Protein AF-0000000071057348 (afdb_homodimer)

Nearest PDB structures (foldseek):
  6cdb-assembly1_A  TM=9.668E-01  e=7.156E-09  Staphylococcus aureus
  1r23-assembly1_A  TM=8.816E-01  e=1.448E-08  Synechococcus elongatus PCC 7942 = FACHB-805
  1r22-assembly1_B  TM=9.573E-01  e=2.134E-07  Synechococcus elongatus PCC 7942 = FACHB-805
  8qkf-assembly1_A  TM=8.668E-01  e=9.895E-08  Mycolicibacterium smegmatis
  4k2e-assembly1_B  TM=9.134E-01  e=1.885E-06  Vibrio cholerae O1 biovar El Tor str. N16961

Secondary structure (DSSP, 8-state):
---------SS--HHHHHHHHHHHHHHTSHHHHHHHHHHHH--EEHHHHHHHHT--HHHHHHHHHHHHHTTSEEEEEETTEEEEEESSHHHHHHHHHHHHHHHH-/---------SS--HHHHHHHHHHHHHHTSHHHHHHHHHHHH--EEHHHHHHHHT--HHHHHHHHHHHHHTTSEEEEEETTEEEEEESSHHHHHHHHHHHHHHHH-

Solvent-accessible surface area (backbone atoms only — not comparable to full-atom values): 11530 Å² total; per-residue (Å²): 130,76,68,80,66,72,70,76,58,72,59,73,55,71,68,57,35,49,50,50,13,50,53,23,40,56,34,28,33,58,66,53,40,45,52,53,49,37,26,65,79,42,68,40,37,60,66,56,48,15,63,75,67,71,44,53,59,67,59,44,50,54,50,50,53,53,36,36,74,68,58,51,30,41,71,47,80,52,88,97,41,55,39,32,30,58,54,49,69,38,58,50,49,29,54,52,25,54,51,49,47,66,70,74,103,132,79,64,81,65,72,72,75,57,71,59,73,56,73,69,58,36,50,51,51,12,50,54,23,40,57,33,28,34,58,65,53,40,47,52,53,50,36,25,66,78,41,69,40,37,62,66,55,49,14,62,76,68,71,45,53,59,67,59,45,48,53,51,52,52,54,36,36,74,70,59,50,30,40,71,45,80,54,89,97,40,57,38,31,29,60,55,50,70,38,60,49,51,30,54,53,27,53,52,48,47,61,68,74,98

Radius of gyration: 18.28 Å; Cα contacts (8 Å, |Δi|>4): 271; chains: 2; bounding box: 44×54×43 Å

Organism: NCBI:txid439219

Structure (mmCIF, N/CA/C/O backbone):
data_AF-0000000071057348-model_v1
#
loop_
_entity.id
_entity.type
_entity.pdbx_description
1 polymer 'DNA-binding transcriptional regulator, ArsR family'
#
loop_
_atom_site.group_PDB
_atom_site.id
_atom_site.type_symbol
_atom_site.label_atom_id
_atom_site.label_alt_id
_atom_site.label_comp_id
_atom_site.label_asym_id
_atom_site.label_entity_id
_atom_site.label_seq_id
_atom_site.pdbx_PDB_ins_code
_atom_site.Cartn_x
_atom_site.Cartn_y
_atom_site.Cartn_z
_atom_site.occupancy
_atom_site.B_iso_or_equiv
_atom_site.auth_seq_id
_atom_site.auth_comp_id
_atom_site.auth_asym_id
_atom_site.auth_atom_id
_atom_site.pdbx_PDB_model_num
ATOM 1 N N . MET A 1 1 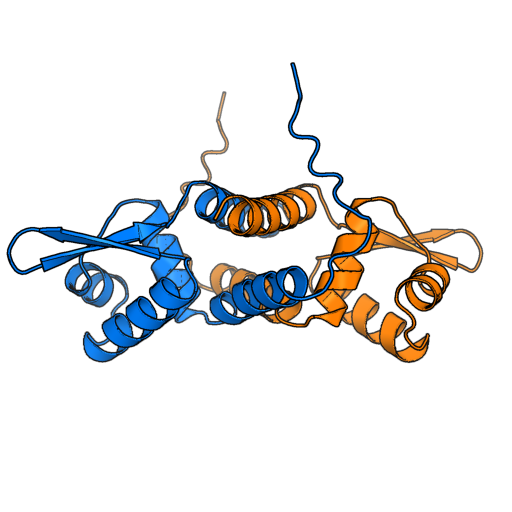? 32.812 -3.904 1.672 1 25.45 1 MET A N 1
ATOM 2 C CA . MET A 1 1 ? 31.781 -3.207 0.933 1 25.45 1 MET A CA 1
ATOM 3 C C . MET A 1 1 ? 30.422 -3.84 1.192 1 25.45 1 MET A C 1
ATOM 5 O O . MET A 1 1 ? 30.016 -4.762 0.482 1 25.45 1 MET A O 1
ATOM 9 N N . THR A 1 2 ? 30.031 -4.051 2.314 1 29.16 2 THR A N 1
ATOM 10 C CA . THR A 1 2 ? 29.094 -5.086 2.721 1 29.16 2 THR A CA 1
ATOM 11 C C . THR A 1 2 ? 27.656 -4.676 2.387 1 29.16 2 THR A C 1
ATOM 13 O O . THR A 1 2 ? 27.156 -3.66 2.881 1 29.16 2 THR A O 1
ATOM 16 N N . MET A 1 3 ? 27.438 -4.617 1.072 1 30.61 3 MET A N 1
ATOM 17 C CA . MET A 1 3 ? 26.078 -4.32 0.645 1 30.61 3 MET A CA 1
ATOM 18 C C . MET A 1 3 ? 25.062 -4.938 1.602 1 30.61 3 MET A C 1
ATOM 20 O O . MET A 1 3 ? 25.188 -6.105 1.978 1 30.61 3 MET A O 1
ATOM 24 N N . ASN A 1 4 ? 24.719 -4.398 2.643 1 38 4 ASN A N 1
ATOM 25 C CA . ASN A 1 4 ? 23.688 -4.883 3.568 1 38 4 ASN A CA 1
ATOM 26 C C . ASN A 1 4 ? 22.625 -5.688 2.846 1 38 4 ASN A C 1
ATOM 28 O O . ASN A 1 4 ? 21.75 -5.117 2.178 1 38 4 ASN A O 1
ATOM 32 N N . GLN A 1 5 ? 23.047 -6.684 2.158 1 36.88 5 GLN A N 1
ATOM 33 C CA . GLN A 1 5 ? 22.266 -7.613 1.346 1 36.88 5 GLN A CA 1
ATOM 34 C C . GLN A 1 5 ? 21.047 -8.109 2.104 1 36.88 5 GLN A C 1
ATOM 36 O O . GLN A 1 5 ? 21.156 -8.938 3.008 1 36.88 5 GLN A O 1
ATOM 41 N N . PHE A 1 6 ? 20.312 -7.219 2.795 1 44.28 6 PHE A N 1
ATOM 42 C CA . PHE A 1 6 ? 19.109 -7.797 3.375 1 44.28 6 PHE A CA 1
ATOM 43 C C . PHE A 1 6 ? 18.578 -8.922 2.5 1 44.28 6 PHE A C 1
ATOM 45 O O . PHE A 1 6 ? 18.328 -8.734 1.306 1 44.28 6 PHE A O 1
ATOM 52 N N . LYS A 1 7 ? 19.047 -10.07 2.781 1 45.53 7 LYS A N 1
ATOM 53 C CA . LYS A 1 7 ? 18.547 -11.289 2.145 1 45.53 7 LYS A CA 1
ATOM 54 C C . LYS A 1 7 ? 17.031 -11.273 2.047 1 45.53 7 LYS A C 1
ATOM 56 O O . LYS A 1 7 ? 16.344 -11.234 3.068 1 45.53 7 LYS A O 1
ATOM 61 N N . VAL A 1 8 ? 16.453 -10.547 1.232 1 51.06 8 VAL A N 1
ATOM 62 C CA . VAL A 1 8 ? 15.008 -10.664 1.068 1 51.06 8 VAL A CA 1
ATOM 63 C C . VAL A 1 8 ? 14.617 -12.141 0.963 1 51.06 8 VAL A C 1
ATOM 65 O O . VAL A 1 8 ? 15.047 -12.836 0.039 1 51.06 8 VAL A O 1
ATOM 68 N N . THR A 1 9 ? 14.578 -12.719 2.09 1 58.31 9 THR A N 1
ATOM 69 C CA . THR A 1 9 ? 13.977 -14.047 2.102 1 58.31 9 THR A CA 1
ATOM 70 C C . THR A 1 9 ? 12.688 -14.07 1.278 1 58.31 9 THR A C 1
ATOM 72 O O . THR A 1 9 ? 12.086 -13.023 1.037 1 58.31 9 THR A O 1
ATOM 75 N N . ASP A 1 10 ? 12.453 -15.164 0.589 1 64.94 10 ASP A N 1
ATOM 76 C CA . ASP A 1 10 ? 11.297 -15.391 -0.28 1 64.94 10 ASP A CA 1
ATOM 77 C C . ASP A 1 10 ? 9.992 -15.289 0.504 1 64.94 10 ASP A C 1
ATOM 79 O O . ASP A 1 10 ? 8.906 -15.367 -0.075 1 64.94 10 ASP A O 1
ATOM 83 N N . LYS A 1 11 ? 10.227 -15.141 1.867 1 77.62 11 LYS A N 1
ATOM 84 C CA . LYS A 1 11 ? 9.023 -15.078 2.691 1 77.62 11 LYS A CA 1
ATOM 85 C C . LYS A 1 11 ? 9.109 -13.938 3.707 1 77.62 11 LYS A C 1
ATOM 87 O O . LYS A 1 11 ? 10.156 -13.742 4.332 1 77.62 11 LYS A O 1
ATOM 92 N N . LEU A 1 12 ? 8.086 -13.188 3.723 1 85.69 12 LEU A N 1
ATOM 93 C CA . LEU A 1 12 ? 7.941 -12.25 4.836 1 85.69 12 LEU A CA 1
ATOM 94 C C . LEU A 1 12 ? 7.43 -12.969 6.082 1 85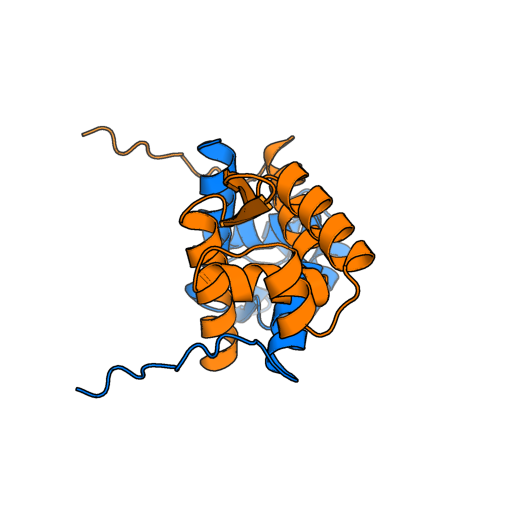.69 12 LEU A C 1
ATOM 96 O O . LEU A 1 12 ? 6.547 -13.82 5.992 1 85.69 12 LEU A O 1
ATOM 100 N N . GLU A 1 13 ? 8.055 -12.875 7.105 1 82.31 13 GLU A N 1
ATOM 101 C CA . GLU A 1 13 ? 7.617 -13.641 8.266 1 82.31 13 GLU A CA 1
ATOM 102 C C . GLU A 1 13 ? 7.5 -12.758 9.5 1 82.31 13 GLU A C 1
ATOM 104 O O . GLU A 1 13 ? 8.102 -11.68 9.562 1 82.31 13 GLU A O 1
ATOM 109 N N . GLY A 1 14 ? 6.492 -13.281 10.336 1 86.75 14 GLY A N 1
ATOM 110 C CA . GLY A 1 14 ? 6.402 -12.742 11.688 1 86.75 14 GLY A CA 1
ATOM 111 C C . GLY A 1 14 ? 5.953 -11.289 11.719 1 86.75 14 GLY A C 1
ATOM 112 O O . GLY A 1 14 ? 4.941 -10.938 11.109 1 86.75 14 GLY A O 1
ATOM 113 N N . GLN A 1 15 ? 6.59 -10.547 12.484 1 90.06 15 GLN A N 1
ATOM 114 C CA . GLN A 1 15 ? 6.25 -9.156 12.773 1 90.06 15 GLN A CA 1
ATOM 115 C C . GLN A 1 15 ? 6.391 -8.289 11.531 1 90.06 15 GLN A C 1
ATOM 117 O O . GLN A 1 15 ? 5.613 -7.352 11.336 1 90.06 15 GLN A O 1
ATOM 122 N N . LEU A 1 16 ? 7.324 -8.656 10.711 1 93.19 16 LEU A N 1
ATOM 123 C CA . LEU A 1 16 ? 7.547 -7.859 9.508 1 93.19 16 LEU A CA 1
ATOM 124 C C . LEU A 1 16 ? 6.355 -7.949 8.562 1 93.19 16 LEU A C 1
ATOM 126 O O . LEU A 1 16 ? 5.91 -6.938 8.016 1 93.19 16 LEU A O 1
ATOM 130 N N . LEU A 1 17 ? 5.867 -9.156 8.375 1 93.88 17 LEU A N 1
ATOM 131 C CA . LEU A 1 17 ? 4.68 -9.344 7.551 1 93.88 17 LEU A CA 1
ATOM 132 C C . LEU A 1 17 ? 3.498 -8.555 8.117 1 93.88 17 LEU A C 1
ATOM 134 O O . LEU A 1 17 ? 2.771 -7.898 7.367 1 93.88 17 LEU A O 1
ATOM 138 N N . GLU A 1 18 ? 3.352 -8.578 9.359 1 94.31 18 GLU A N 1
ATOM 139 C CA . GLU A 1 18 ? 2.268 -7.855 10.023 1 94.31 18 GLU A CA 1
ATOM 140 C C . GLU A 1 18 ? 2.41 -6.348 9.836 1 94.31 18 GLU A C 1
ATOM 142 O O . GLU A 1 18 ? 1.435 -5.66 9.539 1 94.31 18 GLU A O 1
ATOM 147 N N . ASP A 1 19 ? 3.588 -5.887 10.008 1 94.38 19 ASP A N 1
ATOM 148 C CA . ASP A 1 19 ? 3.85 -4.457 9.859 1 94.38 19 ASP A CA 1
ATOM 149 C C . ASP A 1 19 ? 3.551 -3.99 8.438 1 94.38 19 ASP A C 1
ATOM 151 O O . ASP A 1 19 ? 2.914 -2.953 8.234 1 94.38 19 ASP A O 1
ATOM 155 N N . VAL A 1 20 ? 4.004 -4.789 7.516 1 96.25 20 VAL A N 1
ATOM 156 C CA . VAL A 1 20 ? 3.814 -4.453 6.109 1 96.25 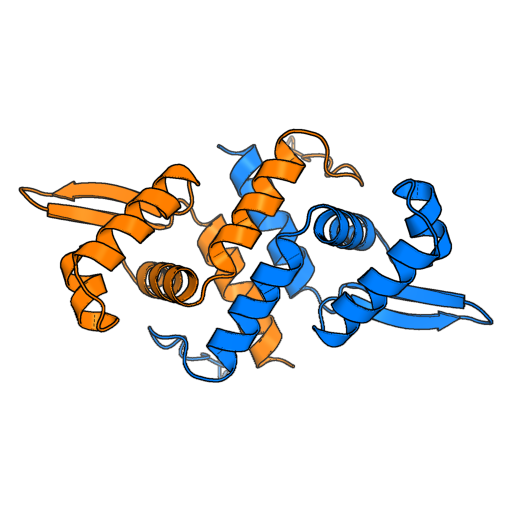20 VAL A CA 1
ATOM 157 C C . VAL A 1 20 ? 2.324 -4.469 5.77 1 96.25 20 VAL A C 1
ATOM 159 O O . VAL A 1 20 ? 1.815 -3.535 5.141 1 96.25 20 VAL A O 1
ATOM 162 N N . ALA A 1 21 ? 1.64 -5.465 6.219 1 95.81 21 ALA A N 1
ATOM 163 C CA . ALA A 1 21 ? 0.204 -5.551 5.965 1 95.81 21 ALA A CA 1
ATOM 164 C C . ALA A 1 21 ? -0.541 -4.395 6.633 1 95.81 21 ALA A C 1
ATOM 166 O O . ALA A 1 21 ? -1.465 -3.826 6.047 1 95.81 21 ALA A O 1
ATOM 167 N N . HIS A 1 22 ? -0.154 -4.055 7.809 1 95.19 22 HIS A N 1
ATOM 168 C CA . HIS A 1 22 ? -0.769 -2.941 8.523 1 95.19 22 HIS A CA 1
ATOM 169 C C . HIS A 1 22 ? -0.522 -1.621 7.805 1 95.19 22 HIS A C 1
ATOM 171 O O . HIS A 1 22 ? -1.399 -0.754 7.77 1 95.19 22 HIS A O 1
ATOM 177 N N . PHE A 1 23 ? 0.647 -1.523 7.293 1 96.94 23 PHE A N 1
ATOM 178 C CA . PHE A 1 23 ? 0.989 -0.352 6.496 1 96.94 23 PHE A CA 1
ATOM 179 C C . PHE A 1 23 ? 0.024 -0.194 5.328 1 96.94 23 PHE A C 1
ATOM 181 O O . PHE A 1 23 ? -0.55 0.879 5.129 1 96.94 23 PHE A O 1
ATOM 188 N N . PHE A 1 24 ? -0.147 -1.257 4.613 1 97.94 24 PHE A N 1
ATOM 189 C CA . PHE A 1 24 ? -1.023 -1.218 3.449 1 97.94 24 PHE A CA 1
ATOM 190 C C . PHE A 1 24 ? -2.469 -0.979 3.867 1 97.94 24 PHE A C 1
ATOM 192 O O . PHE A 1 24 ? -3.186 -0.204 3.229 1 97.94 24 PHE A O 1
ATOM 199 N N . LYS A 1 25 ? -2.871 -1.627 4.879 1 96.62 25 LYS A N 1
ATOM 200 C CA . LYS A 1 25 ? -4.23 -1.457 5.387 1 96.62 25 LYS A CA 1
ATOM 201 C C . LYS A 1 25 ? -4.508 0.001 5.742 1 96.62 25 LYS A C 1
ATOM 203 O O . LYS A 1 25 ? -5.578 0.527 5.438 1 96.62 25 LYS A O 1
ATOM 208 N N . ALA A 1 26 ? -3.607 0.606 6.293 1 96.31 26 ALA A N 1
ATOM 209 C CA . ALA A 1 26 ? -3.76 1.995 6.719 1 96.31 26 ALA A CA 1
ATOM 210 C C . ALA A 1 26 ? -3.986 2.912 5.52 1 96.31 26 ALA A C 1
ATOM 212 O O . ALA A 1 26 ? -4.758 3.871 5.602 1 96.31 26 ALA A O 1
ATOM 213 N N . LEU A 1 27 ? -3.365 2.562 4.43 1 97.06 27 LEU A N 1
ATOM 214 C CA . LEU A 1 27 ? -3.4 3.459 3.281 1 97.06 27 LEU A CA 1
ATOM 215 C C . LEU A 1 27 ? -4.5 3.049 2.307 1 97.06 27 LEU A C 1
ATOM 217 O O . LEU A 1 27 ? -4.715 3.715 1.291 1 97.06 27 LEU A O 1
ATOM 221 N N . GLY A 1 28 ? -5.176 1.989 2.682 1 97.12 28 GLY A N 1
ATOM 222 C CA . GLY A 1 28 ? -6.367 1.636 1.927 1 97.12 28 GLY A CA 1
ATOM 223 C C . GLY A 1 28 ? -7.512 2.617 2.119 1 97.12 28 GLY A C 1
ATOM 224 O O . GLY A 1 28 ? -8.516 2.553 1.409 1 97.12 28 GLY A O 1
ATOM 225 N N . ASN A 1 29 ? -7.359 3.512 2.984 1 95.44 29 ASN A N 1
ATOM 226 C CA . ASN A 1 29 ? -8.305 4.59 3.252 1 95.44 29 ASN A CA 1
ATOM 227 C C . ASN A 1 29 ? -8.016 5.816 2.398 1 95.44 29 ASN A C 1
ATOM 229 O O . ASN A 1 29 ? -6.891 6.324 2.396 1 95.44 29 ASN A O 1
ATOM 233 N N . GLU A 1 30 ? -9.031 6.266 1.744 1 94.62 30 GLU A N 1
ATOM 234 C CA . GLU A 1 30 ? -8.828 7.355 0.797 1 94.62 30 GLU A CA 1
ATOM 235 C C . GLU A 1 30 ? -8.352 8.625 1.506 1 94.62 30 GLU A C 1
ATOM 237 O O . GLU A 1 30 ? -7.5 9.344 0.987 1 94.62 30 GLU A O 1
ATOM 242 N N . THR A 1 31 ? -8.859 8.922 2.617 1 93.38 31 THR A N 1
ATOM 243 C CA . THR A 1 31 ? -8.492 10.109 3.375 1 93.38 31 THR A CA 1
ATOM 244 C C . THR A 1 31 ? -7.02 10.062 3.777 1 93.38 31 THR A C 1
ATOM 246 O O . THR A 1 31 ? -6.277 11.023 3.564 1 93.38 31 THR A O 1
ATOM 249 N N . ARG A 1 32 ? -6.609 8.977 4.324 1 96.56 32 ARG A N 1
ATOM 250 C CA . ARG A 1 32 ? -5.219 8.82 4.73 1 96.56 32 ARG A CA 1
ATOM 251 C C . ARG A 1 32 ? -4.285 8.898 3.529 1 96.56 32 ARG A C 1
ATOM 253 O O . ARG A 1 32 ? -3.205 9.492 3.609 1 96.56 32 ARG A O 1
ATOM 260 N N . THR A 1 33 ? -4.703 8.273 2.434 1 96.81 33 THR A N 1
ATOM 261 C CA . THR A 1 33 ? -3.906 8.328 1.212 1 96.81 33 THR A CA 1
ATOM 262 C C . THR A 1 33 ? -3.764 9.766 0.728 1 96.81 33 THR A C 1
ATOM 264 O O . THR A 1 33 ? -2.678 10.188 0.322 1 96.81 33 THR A O 1
ATOM 267 N N . GLN A 1 34 ? -4.801 10.57 0.854 1 95.19 34 GLN A N 1
ATOM 268 C CA . GLN A 1 34 ? -4.758 11.969 0.443 1 95.19 34 GLN A CA 1
ATOM 269 C C . GLN A 1 34 ? -3.84 12.781 1.354 1 95.19 34 GLN A C 1
ATOM 271 O O . GLN A 1 34 ? -3.111 13.656 0.888 1 95.19 34 GLN A O 1
ATOM 276 N N . ILE A 1 35 ? -3.92 12.484 2.57 1 96.19 35 ILE A N 1
ATOM 277 C CA . ILE A 1 35 ? -3.08 13.18 3.539 1 96.19 35 ILE A CA 1
ATOM 278 C C . ILE A 1 35 ? -1.607 12.938 3.211 1 96.19 35 ILE A C 1
ATOM 280 O O . ILE A 1 35 ? -0.826 13.891 3.105 1 96.19 35 ILE A O 1
ATOM 284 N N . ILE A 1 36 ? -1.233 11.711 2.967 1 97.19 36 ILE A N 1
ATOM 285 C CA . ILE A 1 36 ? 0.18 11.406 2.771 1 97.19 36 ILE A CA 1
ATOM 286 C C . ILE A 1 36 ? 0.63 11.898 1.399 1 97.19 36 ILE A C 1
ATOM 288 O O . ILE A 1 36 ? 1.773 12.336 1.234 1 97.19 36 ILE A O 1
ATOM 292 N N . TRP A 1 37 ? -0.313 11.859 0.489 1 96.75 37 TRP A N 1
ATOM 293 C CA . TRP A 1 37 ? 0.004 12.43 -0.818 1 96.75 37 TRP A CA 1
ATOM 294 C C . TRP A 1 37 ? 0.32 13.914 -0.706 1 96.75 37 TRP A C 1
ATOM 296 O O . TRP A 1 37 ? 1.275 14.398 -1.315 1 96.75 37 TRP A O 1
ATOM 306 N N . SER A 1 38 ? -0.468 14.633 0.041 1 95.12 38 SER A N 1
ATOM 307 C CA . SER A 1 38 ? -0.247 16.062 0.262 1 95.12 38 SER A CA 1
ATOM 308 C C . SER A 1 38 ? 1.098 16.312 0.936 1 95.12 38 SER A C 1
ATOM 310 O O . SER A 1 38 ? 1.799 17.266 0.595 1 95.12 38 SER A O 1
ATOM 312 N N . LEU A 1 39 ? 1.503 15.469 1.786 1 97 39 LEU A N 1
ATOM 313 C CA . LEU A 1 39 ? 2.725 15.633 2.566 1 97 39 LEU A CA 1
ATOM 314 C C . LEU A 1 39 ? 3.955 15.305 1.726 1 97 39 LEU A C 1
ATOM 316 O O . LEU A 1 39 ? 5.078 15.656 2.096 1 97 39 LEU A O 1
ATOM 320 N N . ARG A 1 40 ? 3.756 14.562 0.682 1 95.06 40 ARG A N 1
ATOM 321 C CA . ARG A 1 40 ? 4.863 14.281 -0.225 1 95.06 40 ARG A CA 1
ATOM 322 C C . ARG A 1 40 ? 5.438 15.562 -0.81 1 95.06 40 ARG A C 1
ATOM 324 O O . ARG A 1 40 ? 6.641 15.648 -1.075 1 95.06 40 ARG A O 1
ATOM 331 N N . GLU A 1 41 ? 4.617 16.5 -1.021 1 92.38 41 GLU A N 1
ATOM 332 C CA . GLU A 1 41 ? 5.012 17.75 -1.643 1 92.38 41 GLU A CA 1
ATOM 333 C C . GLU A 1 41 ? 5.801 18.625 -0.67 1 92.38 41 GLU A C 1
ATOM 335 O O . GLU A 1 41 ? 6.785 19.266 -1.057 1 92.38 41 GLU A O 1
ATOM 340 N N . SER A 1 42 ? 5.281 18.703 0.533 1 95 42 SER A N 1
ATOM 341 C CA . SER A 1 42 ? 5.918 19.516 1.573 1 95 42 SER A CA 1
ATOM 342 C C . SER A 1 42 ? 5.359 19.172 2.951 1 95 42 SER A C 1
ATOM 344 O O . SER A 1 42 ? 4.277 18.594 3.062 1 95 42 SER A O 1
ATOM 346 N N . SER A 1 43 ? 6.137 19.5 3.961 1 97.12 43 SER A N 1
ATOM 347 C CA . SER A 1 43 ? 5.625 19.422 5.324 1 97.12 43 SER A CA 1
ATOM 348 C C . SER A 1 43 ? 4.496 20.406 5.559 1 97.12 43 SER A C 1
ATOM 350 O O . SER A 1 43 ? 4.488 21.5 4.977 1 97.12 43 SER A O 1
ATOM 352 N N . LYS A 1 44 ? 3.559 20 6.445 1 97.19 44 LYS A N 1
ATOM 353 C CA . LYS A 1 44 ? 2.387 20.844 6.641 1 97.19 44 LYS A CA 1
ATOM 354 C C . LYS A 1 44 ? 1.862 20.734 8.07 1 97.19 44 LYS A C 1
ATOM 356 O O . LYS A 1 44 ? 2.021 19.703 8.719 1 97.19 44 LYS A O 1
ATOM 361 N N . LYS A 1 45 ? 1.2 21.828 8.422 1 96.94 45 LYS A N 1
ATOM 362 C CA . LYS A 1 45 ? 0.446 21.812 9.672 1 96.94 45 LYS A CA 1
ATOM 363 C C . LYS A 1 45 ? -0.886 21.094 9.508 1 96.94 45 LYS A C 1
ATOM 365 O O . LYS A 1 45 ? -1.426 21.016 8.398 1 96.94 45 LYS A O 1
ATOM 370 N N . SER A 1 46 ? -1.378 20.516 10.68 1 96.25 46 SER A N 1
ATOM 371 C CA . SER A 1 46 ? -2.68 19.859 10.641 1 96.25 46 SER A CA 1
ATOM 372 C C . SER A 1 46 ? -3.756 20.797 10.109 1 96.25 46 SER A C 1
ATOM 374 O O . SER A 1 46 ? -4.656 20.375 9.383 1 96.25 46 SER A O 1
ATOM 376 N N . SER A 1 47 ? -3.658 22.062 10.391 1 95.62 47 SER A N 1
ATOM 377 C CA . SER A 1 47 ? -4.637 23.047 9.945 1 95.62 47 SER A CA 1
ATOM 378 C C . SER A 1 47 ? -4.59 23.234 8.43 1 95.62 47 SER A C 1
ATOM 380 O O . SER A 1 47 ? -5.629 23.391 7.789 1 95.62 47 SER A O 1
ATOM 382 N N . GLU A 1 48 ? -3.402 23.266 7.883 1 95.56 48 GLU A N 1
ATOM 383 C CA . GLU A 1 48 ? -3.236 23.375 6.434 1 95.56 48 GLU A CA 1
ATOM 384 C C . GLU A 1 48 ? -3.812 22.141 5.727 1 95.56 48 GLU A C 1
ATOM 386 O O . GLU A 1 48 ? -4.441 22.266 4.672 1 95.56 48 GLU A O 1
ATOM 391 N N . LEU A 1 49 ? -3.605 21.016 6.305 1 95.69 49 LEU A N 1
ATOM 392 C CA . LEU A 1 49 ? -4.16 19.781 5.758 1 95.69 49 LEU A CA 1
ATOM 393 C C . LEU A 1 49 ? -5.684 19.812 5.801 1 95.69 49 LEU A C 1
ATOM 395 O O . LEU A 1 49 ? -6.344 19.453 4.82 1 95.69 49 LEU A O 1
ATOM 399 N N . SER A 1 50 ? -6.195 20.25 6.922 1 96.31 50 SER A N 1
ATOM 400 C CA . SER A 1 50 ? -7.641 20.359 7.074 1 96.31 50 SER A CA 1
ATOM 401 C C . SER A 1 50 ? -8.25 21.266 6.016 1 96.31 50 SER A C 1
ATOM 403 O O . SER A 1 50 ? -9.25 20.906 5.383 1 96.31 50 SER A O 1
ATOM 405 N N . GLU A 1 51 ? -7.668 22.359 5.754 1 94.88 51 GLU A N 1
ATOM 406 C CA . GLU A 1 51 ? -8.148 23.344 4.789 1 94.88 51 GLU A CA 1
ATOM 407 C C . GLU A 1 51 ? -8.031 22.812 3.359 1 94.88 51 GLU A C 1
ATOM 409 O O . GLU A 1 51 ? -8.992 22.859 2.592 1 94.88 51 GLU A O 1
ATOM 414 N N . SER A 1 52 ? -6.879 22.25 3.068 1 91.5 52 SER A N 1
ATOM 415 C CA . SER A 1 52 ? -6.602 21.828 1.698 1 91.5 52 SER A CA 1
ATOM 416 C C . SER A 1 52 ? -7.441 20.625 1.313 1 91.5 52 SER A C 1
ATOM 418 O O . SER A 1 52 ? -7.844 20.484 0.157 1 91.5 52 SER A O 1
ATOM 420 N N . LEU A 1 53 ? -7.727 19.734 2.27 1 91.69 53 LEU A N 1
ATOM 421 C CA . LEU A 1 53 ? -8.445 18.5 1.989 1 91.69 53 LEU A CA 1
ATOM 422 C C . LEU A 1 53 ? -9.93 18.641 2.318 1 91.69 53 LEU A C 1
ATOM 424 O O . LEU A 1 53 ? -10.711 17.719 2.102 1 91.69 53 LEU A O 1
ATOM 428 N N . LYS A 1 54 ? -10.273 19.812 2.828 1 93.38 54 LYS A N 1
ATOM 429 C CA . LYS A 1 54 ? -11.656 20.109 3.184 1 93.38 54 LYS A CA 1
ATOM 430 C C . LYS A 1 54 ? -12.211 19.078 4.156 1 93.38 54 LYS A C 1
ATOM 432 O O . LYS A 1 54 ? -13.305 18.547 3.943 1 93.38 54 LYS A O 1
ATOM 437 N N . MET A 1 55 ? -11.469 18.859 5.164 1 93.5 55 MET A N 1
ATOM 438 C CA . MET A 1 55 ? -11.844 17.953 6.242 1 93.5 55 MET A CA 1
ATOM 439 C C . MET A 1 55 ? -11.805 18.656 7.594 1 93.5 55 MET A C 1
ATOM 441 O O . MET A 1 55 ? -11.078 19.641 7.758 1 93.5 55 MET A O 1
ATOM 445 N N . SER A 1 56 ? -12.516 18.094 8.523 1 96.44 56 SER A N 1
ATOM 446 C CA . SER A 1 56 ? -12.547 18.719 9.844 1 96.44 56 SER A CA 1
ATOM 447 C C . SER A 1 56 ? -11.203 18.578 10.555 1 96.44 56 SER A C 1
ATOM 449 O O . SER A 1 56 ? -10.492 17.594 10.352 1 96.44 56 SER A O 1
ATOM 451 N N . PRO A 1 57 ? -10.906 19.547 11.375 1 95.94 57 PRO A N 1
ATOM 452 C CA . PRO A 1 57 ? -9.672 19.453 12.156 1 95.94 57 PRO A CA 1
ATOM 453 C C . PRO A 1 57 ? -9.609 18.188 13.008 1 95.94 57 PRO A C 1
ATOM 455 O O . PRO A 1 57 ? -8.547 17.578 13.141 1 95.94 57 PRO A O 1
ATOM 458 N N . SER A 1 58 ? -10.703 17.875 13.555 1 96.5 58 SER A N 1
ATOM 459 C CA . SER A 1 58 ? -10.742 16.6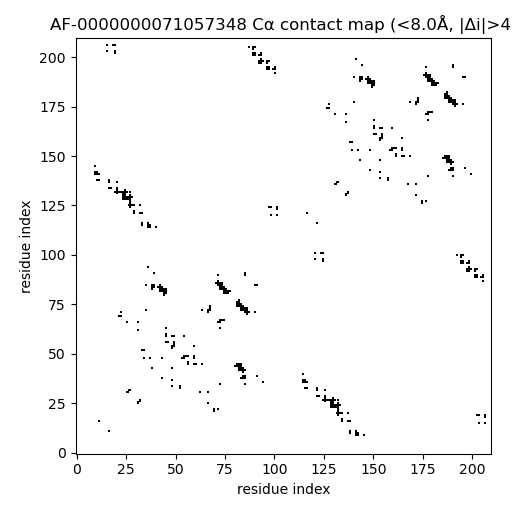72 14.383 1 96.5 58 SER A CA 1
ATOM 460 C C . SER A 1 58 ? -10.414 15.422 13.57 1 96.5 58 SER A C 1
ATOM 462 O O . SER A 1 58 ? -9.656 14.562 14.023 1 96.5 58 SER A O 1
ATOM 464 N N . ALA A 1 59 ? -10.977 15.273 12.398 1 95.81 59 ALA A N 1
ATOM 465 C CA . ALA A 1 59 ? -10.727 14.141 11.508 1 95.81 59 ALA A CA 1
ATOM 466 C C . ALA A 1 59 ? -9.25 14.078 11.109 1 95.81 59 ALA A C 1
ATOM 468 O O . ALA A 1 59 ? -8.641 13.016 11.141 1 95.81 59 ALA A O 1
ATOM 469 N N . ILE A 1 60 ? -8.742 15.203 10.758 1 97.06 60 ILE A N 1
ATOM 470 C CA . ILE A 1 60 ? -7.344 15.289 10.344 1 97.06 60 ILE A CA 1
ATOM 471 C C . ILE A 1 60 ? -6.438 14.898 11.508 1 97.06 60 ILE A C 1
ATOM 473 O O . ILE A 1 60 ? -5.484 14.141 11.336 1 97.06 60 ILE A O 1
ATOM 477 N N . SER A 1 61 ? -6.707 15.398 12.641 1 95.88 61 SER A N 1
ATOM 478 C CA . SER A 1 61 ? -5.898 15.094 13.812 1 95.88 61 SER A CA 1
ATOM 479 C C . SER A 1 61 ? -5.906 13.602 14.117 1 95.88 61 SER A C 1
ATOM 481 O O . SER A 1 61 ? -4.859 13.008 14.383 1 95.88 61 SER A O 1
ATOM 483 N N . HIS A 1 62 ? -7.047 13.055 14.094 1 96.94 62 HIS A N 1
ATOM 484 C CA . HIS A 1 62 ? -7.188 11.625 14.328 1 96.94 62 HIS A CA 1
ATOM 485 C C . HIS A 1 62 ? -6.371 10.812 13.328 1 96.94 62 HIS A C 1
ATOM 487 O O . HIS A 1 62 ? -5.633 9.906 13.719 1 96.94 62 HIS A O 1
ATOM 493 N N . GLN A 1 63 ? -6.488 11.109 12.102 1 97.25 63 GLN A N 1
ATOM 494 C CA . GLN A 1 63 ? -5.773 10.383 11.055 1 97.25 63 GLN A CA 1
ATOM 495 C C . GLN A 1 63 ? -4.262 10.562 11.203 1 97.25 63 GLN A C 1
ATOM 497 O O . GLN A 1 63 ? -3.502 9.609 11.031 1 97.25 63 GLN A O 1
ATOM 502 N N . LEU A 1 64 ? -3.844 11.758 11.516 1 97.75 64 LEU A N 1
ATOM 503 C CA . LEU A 1 64 ? -2.422 12.039 11.68 1 97.75 64 LEU A CA 1
ATOM 504 C C . LEU A 1 64 ? -1.851 11.258 12.859 1 97.75 64 LEU A C 1
ATOM 506 O O . LEU A 1 64 ? -0.72 10.766 12.797 1 97.75 64 LEU A O 1
ATOM 510 N N . THR A 1 65 ? -2.629 11.18 13.891 1 97.19 65 THR A N 1
ATOM 511 C CA . THR A 1 65 ? -2.213 10.406 15.055 1 97.19 65 THR A CA 1
ATOM 512 C C . THR A 1 65 ? -2.029 8.938 14.68 1 97.19 65 THR A C 1
ATOM 514 O O . THR A 1 65 ? -1.023 8.32 15.039 1 97.19 65 THR A O 1
ATOM 517 N N . LEU A 1 66 ? -2.943 8.391 13.977 1 96.62 66 LEU A N 1
ATOM 518 C CA . LEU A 1 66 ? -2.869 7.008 13.516 1 96.62 66 LEU A CA 1
ATOM 519 C C . LEU A 1 66 ? -1.664 6.801 12.609 1 96.62 66 LEU A C 1
ATOM 521 O O . LEU A 1 66 ? -0.903 5.848 12.781 1 96.62 66 LEU A O 1
ATOM 525 N N . LEU A 1 67 ? -1.473 7.672 11.641 1 97.75 67 LEU A N 1
ATOM 526 C CA . LEU A 1 67 ? -0.381 7.578 10.68 1 97.75 67 LEU A CA 1
ATOM 527 C C . LEU A 1 67 ? 0.971 7.684 11.375 1 97.75 67 LEU A C 1
ATOM 529 O O . LEU A 1 67 ? 1.937 7.035 10.969 1 97.75 67 LEU A O 1
ATOM 533 N N . LYS A 1 68 ? 1.01 8.484 12.398 1 97.19 68 LYS A N 1
ATOM 534 C CA . LYS A 1 68 ? 2.234 8.617 13.18 1 97.19 68 LYS A CA 1
ATOM 535 C C . LYS A 1 68 ? 2.549 7.332 13.938 1 97.19 68 LYS A C 1
ATOM 537 O O . LYS A 1 68 ? 3.695 6.883 13.961 1 97.19 68 LYS A O 1
ATOM 542 N N . HIS A 1 69 ? 1.546 6.746 14.523 1 95.38 69 HIS A N 1
ATOM 543 C CA . HIS A 1 69 ? 1.697 5.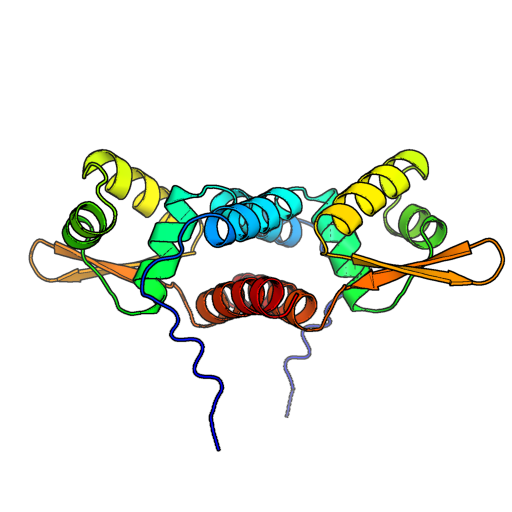488 15.25 1 95.38 69 HIS A CA 1
ATOM 544 C C . HIS A 1 69 ? 2.225 4.387 14.336 1 95.38 69 HIS A C 1
ATOM 546 O O . HIS A 1 69 ? 3.004 3.535 14.773 1 95.38 69 HIS A O 1
ATOM 552 N N . LEU A 1 70 ? 1.842 4.457 13.109 1 94.69 70 LEU A N 1
ATOM 553 C CA . LEU A 1 70 ? 2.24 3.447 12.133 1 94.69 70 LEU A CA 1
ATOM 554 C C . LEU A 1 70 ? 3.576 3.811 11.492 1 94.69 70 LEU A C 1
ATOM 556 O O . LEU A 1 70 ? 4.02 3.145 10.555 1 94.69 70 LEU A O 1
ATOM 560 N N . LYS A 1 71 ? 4.121 4.867 11.875 1 96.44 71 LYS A N 1
ATOM 561 C CA . LYS A 1 71 ? 5.43 5.336 11.414 1 96.44 71 LYS A CA 1
ATOM 562 C C . LYS A 1 71 ? 5.379 5.758 9.945 1 96.44 71 LYS A C 1
ATOM 564 O O . LYS A 1 71 ? 6.355 5.586 9.219 1 96.44 71 LYS A O 1
ATOM 569 N N . ILE A 1 72 ? 4.34 6.234 9.57 1 97.81 72 ILE A N 1
ATOM 570 C CA . ILE A 1 72 ? 4.176 6.684 8.188 1 97.81 72 ILE A CA 1
ATOM 571 C C . ILE A 1 72 ? 4.477 8.18 8.094 1 97.81 72 ILE A C 1
ATOM 573 O O . ILE A 1 72 ? 5.078 8.633 7.117 1 97.81 72 ILE A O 1
ATOM 577 N N . VAL A 1 73 ? 4.055 8.914 9.109 1 98.31 73 VAL A N 1
ATOM 578 C CA . VAL A 1 73 ? 4.391 10.328 9.188 1 98.31 73 VAL A CA 1
ATOM 579 C C . VAL A 1 73 ? 5.125 10.617 10.5 1 98.31 73 VAL A C 1
ATOM 581 O O . VAL A 1 73 ? 5.062 9.82 11.438 1 98.31 73 VAL A O 1
ATOM 584 N N . THR A 1 74 ? 5.855 11.664 10.469 1 97.94 74 THR A N 1
ATOM 585 C CA . THR A 1 74 ? 6.492 12.203 11.664 1 97.94 74 THR A CA 1
ATOM 586 C C . THR A 1 74 ? 6.109 13.664 11.867 1 97.94 74 THR A C 1
ATOM 588 O O . THR A 1 74 ? 5.5 14.281 10.992 1 97.94 74 THR A O 1
ATOM 591 N N . SER A 1 75 ? 6.34 14.125 13.047 1 97.88 75 SER A N 1
ATOM 592 C CA . SER A 1 75 ? 5.992 15.516 13.32 1 97.88 75 SER A CA 1
ATOM 593 C C . SER A 1 75 ? 7.062 16.188 14.164 1 97.88 75 SER A C 1
ATOM 595 O O . SER A 1 75 ? 7.809 15.531 14.891 1 97.88 75 SER A O 1
ATOM 597 N N . ARG A 1 76 ? 7.23 17.453 13.992 1 96.94 76 ARG A N 1
ATOM 598 C CA . ARG A 1 76 ? 8.07 18.297 14.836 1 96.94 76 ARG A CA 1
ATOM 599 C C . ARG A 1 76 ? 7.293 19.516 15.32 1 96.94 76 ARG A C 1
ATOM 601 O O . ARG A 1 76 ? 6.359 19.984 14.656 1 96.94 76 ARG A O 1
ATOM 608 N N . ARG A 1 77 ? 7.742 20 16.438 1 95.81 77 ARG A N 1
ATOM 609 C CA . ARG A 1 77 ? 7.078 21.172 17 1 95.81 77 ARG A CA 1
ATOM 610 C C . ARG A 1 77 ? 7.699 22.469 16.469 1 95.81 77 ARG A C 1
ATOM 612 O O . ARG A 1 77 ? 8.922 22.578 16.359 1 95.81 77 ARG A O 1
ATOM 619 N N . ASP A 1 78 ? 6.816 23.281 16.062 1 93.44 78 ASP A N 1
ATOM 620 C CA . ASP A 1 78 ? 7.188 24.641 15.688 1 93.44 78 ASP A CA 1
ATOM 621 C C . ASP A 1 78 ? 6.312 25.656 16.406 1 93.44 78 ASP A C 1
ATOM 623 O O . ASP A 1 78 ? 5.223 25.984 15.93 1 93.44 78 ASP A O 1
ATOM 627 N N . GLY A 1 79 ? 6.863 26.281 17.422 1 94.19 79 GLY A N 1
ATOM 628 C CA . GLY A 1 79 ? 6.016 27.109 18.266 1 94.19 79 GLY A CA 1
ATOM 629 C C . GLY A 1 79 ? 4.82 26.375 18.844 1 94.19 79 GLY A C 1
ATOM 630 O O . GLY A 1 79 ? 4.98 25.359 19.516 1 94.19 79 GLY A O 1
ATOM 631 N N . LYS A 1 80 ? 3.65 26.859 18.562 1 92 80 LYS A N 1
ATOM 632 C CA . LYS A 1 80 ? 2.43 26.25 19.078 1 92 80 LYS A CA 1
ATOM 633 C C . LYS A 1 80 ? 1.875 25.234 18.094 1 92 80 LYS A C 1
ATOM 635 O O . LYS A 1 80 ? 0.84 24.609 18.344 1 92 80 LYS A O 1
ATOM 640 N N . ASN A 1 81 ? 2.59 25 16.984 1 94.19 81 ASN A N 1
ATOM 641 C CA . ASN A 1 81 ? 2.064 24.141 15.93 1 94.19 81 ASN A CA 1
ATOM 642 C C . ASN A 1 81 ? 2.881 22.859 15.789 1 94.19 81 ASN A C 1
ATOM 644 O O . ASN A 1 81 ? 4.062 22.828 16.141 1 94.19 81 ASN A O 1
ATOM 648 N N . GLN A 1 82 ? 2.115 21.828 15.352 1 96.06 82 GLN A N 1
ATOM 649 C CA . GLN A 1 82 ? 2.793 20.609 14.898 1 96.06 82 GLN A CA 1
ATOM 650 C C . GLN A 1 82 ? 2.943 20.609 13.375 1 96.06 82 GLN A C 1
ATOM 652 O O . GLN A 1 82 ? 1.975 20.844 12.648 1 96.06 82 GLN A O 1
ATOM 657 N N . ILE A 1 83 ? 4.227 20.312 12.93 1 98 83 ILE A N 1
ATOM 658 C CA . ILE A 1 83 ? 4.504 20.234 11.5 1 98 83 ILE A CA 1
ATOM 659 C C . ILE A 1 83 ? 4.723 18.766 11.109 1 98 83 ILE A C 1
ATOM 661 O O . ILE A 1 83 ? 5.621 18.109 11.633 1 98 83 ILE A O 1
ATOM 665 N N . TYR A 1 84 ? 3.934 18.328 10.141 1 98.31 84 TYR A N 1
ATOM 666 C CA . TYR A 1 84 ? 3.955 16.922 9.758 1 98.31 84 TYR A CA 1
ATOM 667 C C . TYR A 1 84 ? 4.691 16.719 8.438 1 98.31 84 TYR A C 1
ATOM 669 O O . TYR A 1 84 ? 4.625 17.562 7.551 1 98.31 84 TYR A O 1
ATOM 677 N N . SER A 1 85 ? 5.355 15.602 8.32 1 98.38 85 SER A N 1
ATOM 678 C CA . SER A 1 85 ? 6.043 15.18 7.105 1 98.38 85 SER A CA 1
ATOM 679 C C . SER A 1 85 ? 6.051 13.664 6.973 1 98.38 85 SER A C 1
ATOM 681 O O . SER A 1 85 ? 5.727 12.953 7.922 1 98.38 85 SER A O 1
ATOM 683 N N . LEU A 1 86 ? 6.328 13.195 5.777 1 98.12 86 LEU A N 1
ATOM 684 C CA . LEU A 1 86 ? 6.531 11.758 5.629 1 98.12 86 LEU A CA 1
ATOM 685 C C . LEU A 1 86 ? 7.707 11.289 6.48 1 98.12 86 LEU A C 1
ATOM 687 O O . LEU A 1 86 ? 8.672 12.023 6.676 1 98.12 86 LEU A O 1
ATOM 691 N N . SER A 1 87 ? 7.609 10.078 6.941 1 97.75 87 SER A N 1
ATOM 692 C CA . SER A 1 87 ? 8.602 9.586 7.895 1 97.75 87 SER A CA 1
ATOM 693 C C . SER A 1 87 ? 9.969 9.422 7.238 1 97.75 87 SER A C 1
ATOM 695 O O . SER A 1 87 ? 11 9.594 7.891 1 97.75 87 SER A O 1
ATOM 697 N N . ASP A 1 88 ? 9.992 9.008 6.008 1 96.69 88 ASP A N 1
ATOM 698 C CA . ASP A 1 88 ? 11.266 8.836 5.309 1 96.69 88 ASP A CA 1
ATOM 699 C C . ASP A 1 88 ? 11.055 8.75 3.801 1 96.69 88 ASP A C 1
ATOM 701 O O . ASP A 1 88 ? 9.938 8.906 3.314 1 96.69 88 ASP A O 1
ATOM 705 N N . GLU A 1 89 ? 12.094 8.555 3.102 1 97 89 GLU A N 1
ATOM 706 C CA . GLU A 1 89 ? 12.062 8.586 1.642 1 97 89 GLU A CA 1
ATOM 707 C C . GLU A 1 89 ? 11.391 7.34 1.076 1 97 89 GLU A C 1
ATOM 709 O O . GLU A 1 89 ? 10.961 7.332 -0.079 1 97 89 GLU A O 1
ATOM 714 N N . HIS A 1 90 ? 11.352 6.242 1.837 1 97.81 90 HIS A N 1
ATOM 715 C CA . HIS A 1 90 ? 10.711 5.016 1.364 1 97.81 90 HIS A CA 1
ATOM 716 C C . HIS A 1 90 ? 9.219 5.23 1.123 1 97.81 90 HIS A C 1
ATOM 718 O O . HIS A 1 90 ? 8.68 4.758 0.124 1 97.81 90 HIS A O 1
ATOM 724 N N . ILE A 1 91 ? 8.609 6.016 1.988 1 97.75 91 ILE A N 1
ATOM 725 C CA . ILE A 1 91 ? 7.18 6.273 1.858 1 97.75 91 ILE A CA 1
ATOM 726 C C . ILE A 1 91 ? 6.91 7.078 0.588 1 97.75 91 ILE A C 1
ATOM 728 O O . ILE A 1 91 ? 5.953 6.805 -0.139 1 97.75 91 ILE A O 1
ATOM 732 N N . ASP A 1 92 ? 7.75 8.039 0.341 1 96.94 92 ASP A N 1
ATOM 733 C CA . ASP A 1 92 ? 7.625 8.812 -0.89 1 96.94 92 ASP A CA 1
ATOM 734 C C . ASP A 1 92 ? 7.746 7.918 -2.119 1 96.94 92 ASP A C 1
ATOM 736 O O . ASP A 1 92 ? 6.973 8.047 -3.068 1 96.94 92 ASP A O 1
ATOM 740 N N . ARG A 1 93 ? 8.688 7.055 -2.082 1 97.69 93 ARG A N 1
ATOM 741 C CA . ARG A 1 93 ? 8.906 6.129 -3.189 1 97.69 93 ARG A CA 1
ATOM 742 C C . ARG A 1 93 ? 7.699 5.223 -3.396 1 97.69 93 ARG A C 1
ATOM 744 O O . ARG A 1 93 ? 7.316 4.941 -4.535 1 97.69 93 ARG A O 1
ATOM 751 N N . ILE A 1 94 ? 7.121 4.777 -2.338 1 98.06 94 ILE A N 1
ATOM 752 C CA . ILE A 1 94 ? 5.953 3.904 -2.398 1 98.06 94 ILE A CA 1
ATOM 753 C C . ILE A 1 94 ? 4.805 4.625 -3.1 1 98.06 94 ILE A C 1
ATOM 755 O O . ILE A 1 94 ? 4.219 4.098 -4.047 1 98.06 94 ILE A O 1
ATOM 759 N N . LEU A 1 95 ? 4.539 5.832 -2.744 1 97.12 95 LEU A N 1
ATOM 760 C CA . LEU A 1 95 ? 3.42 6.602 -3.273 1 97.12 95 LEU A CA 1
ATOM 761 C C . LEU A 1 95 ? 3.629 6.922 -4.75 1 97.12 95 LEU A C 1
ATOM 763 O O . LEU A 1 95 ? 2.703 6.789 -5.555 1 97.12 95 LEU A O 1
ATOM 767 N N . THR A 1 96 ? 4.82 7.293 -5.062 1 96.5 96 THR A N 1
ATOM 768 C CA . THR A 1 96 ? 5.094 7.648 -6.453 1 96.5 96 THR A CA 1
ATOM 769 C C . THR A 1 96 ? 5.016 6.418 -7.352 1 96.5 96 THR A C 1
ATOM 771 O O . THR A 1 96 ? 4.508 6.496 -8.477 1 96.5 96 THR A O 1
ATOM 774 N N . SER A 1 97 ? 5.465 5.316 -6.867 1 97.38 97 SER A N 1
ATOM 775 C CA . SER A 1 97 ? 5.457 4.09 -7.66 1 97.38 97 SER A CA 1
ATOM 776 C C . SER A 1 97 ? 4.031 3.613 -7.922 1 97.38 97 SER A C 1
ATOM 778 O O . SER A 1 97 ? 3.717 3.158 -9.023 1 97.38 97 SER A O 1
ATOM 780 N N . VAL A 1 98 ? 3.176 3.707 -6.922 1 97.44 98 VAL A N 1
ATOM 781 C CA . VAL A 1 98 ? 1.812 3.219 -7.113 1 97.44 98 VAL A CA 1
ATOM 782 C C . VAL A 1 98 ? 1.063 4.141 -8.07 1 97.44 98 VAL A C 1
ATOM 784 O O . VAL A 1 98 ? 0.292 3.674 -8.914 1 97.44 98 VAL A O 1
ATOM 787 N N . VAL A 1 99 ? 1.29 5.383 -7.98 1 95.88 99 VAL A N 1
ATOM 788 C CA . VAL A 1 99 ? 0.643 6.344 -8.867 1 95.88 99 VAL A CA 1
ATOM 789 C C . VAL A 1 99 ? 1.123 6.125 -10.305 1 95.88 99 VAL A C 1
ATOM 791 O O . VAL A 1 99 ? 0.319 6.105 -11.234 1 95.88 99 VAL A O 1
ATOM 794 N N . GLU A 1 100 ? 2.424 5.953 -10.422 1 95.94 100 GLU A N 1
ATOM 795 C CA . GLU A 1 100 ? 2.992 5.699 -11.734 1 95.94 100 GLU A CA 1
ATOM 796 C C . GLU A 1 100 ? 2.422 4.418 -12.344 1 95.94 100 GLU A C 1
ATOM 798 O O . GLU A 1 100 ? 2.172 4.355 -13.547 1 95.94 100 GLU A O 1
ATOM 803 N N . HIS A 1 101 ? 2.232 3.449 -11.555 1 96.5 101 HIS A N 1
ATOM 804 C CA . HIS A 1 101 ? 1.671 2.182 -12.008 1 96.5 101 HIS A CA 1
ATOM 805 C C . HIS A 1 101 ? 0.308 2.385 -12.664 1 96.5 101 HIS A C 1
ATOM 807 O O . HIS A 1 101 ? 0.056 1.87 -13.75 1 96.5 101 HIS A O 1
ATOM 813 N N . TYR A 1 102 ? -0.524 3.186 -12.047 1 94.19 102 TYR A N 1
ATOM 814 C CA . TYR A 1 102 ? -1.886 3.344 -12.547 1 94.19 102 TYR A CA 1
ATOM 815 C C . TYR A 1 102 ? -1.944 4.398 -13.648 1 94.19 102 TYR A C 1
ATOM 817 O O . TYR A 1 102 ? -2.896 4.434 -14.43 1 94.19 102 TYR A O 1
ATOM 825 N N . GLN A 1 103 ? -0.95 5.238 -13.664 1 90.75 103 GLN A N 1
ATOM 826 C CA . GLN A 1 103 ? -0.927 6.23 -14.734 1 90.75 103 GLN A CA 1
ATOM 827 C C . GLN A 1 103 ? -0.406 5.625 -16.031 1 90.75 103 GLN A C 1
ATOM 829 O O . GLN A 1 103 ? -0.725 6.105 -17.125 1 90.75 103 GLN A O 1
ATOM 834 N N . GLU A 1 104 ? 0.514 4.66 -15.922 1 86.12 104 GLU A N 1
ATOM 835 C CA . GLU A 1 104 ? 1.07 3.992 -17.094 1 86.12 104 GLU A CA 1
ATOM 836 C C . GLU A 1 104 ? 0.113 2.932 -17.641 1 86.12 104 GLU A C 1
ATOM 838 O O . GLU A 1 104 ? 0.222 2.518 -18.781 1 86.12 104 GLU A O 1
ATOM 843 N N . ASP A 1 105 ? -0.753 2.42 -16.859 1 69.25 105 ASP A N 1
ATOM 844 C CA . ASP A 1 105 ? -1.693 1.403 -17.328 1 69.25 105 ASP A CA 1
ATOM 845 C C . ASP A 1 105 ? -2.842 2.033 -18.109 1 69.25 105 ASP A C 1
ATOM 847 O O . ASP A 1 105 ? -3.309 1.466 -19.094 1 69.25 105 ASP A O 1
ATOM 851 N N . MET B 1 1 ? 13.117 16.266 -24.859 1 25.41 1 MET B N 1
ATOM 852 C CA . MET B 1 1 ? 13.586 15.945 -23.516 1 25.41 1 MET B CA 1
ATOM 853 C C . MET B 1 1 ? 12.422 15.922 -22.531 1 25.41 1 MET B C 1
ATOM 855 O O . MET B 1 1 ? 12.609 16.156 -21.328 1 25.41 1 MET B O 1
ATOM 859 N N . THR B 1 2 ? 11.281 15.758 -22.953 1 29.27 2 THR B N 1
ATOM 860 C CA . THR B 1 2 ? 10.047 16.094 -22.266 1 29.27 2 THR B CA 1
ATOM 861 C C . THR B 1 2 ? 9.789 15.141 -21.109 1 29.27 2 THR B C 1
ATOM 863 O O . THR B 1 2 ? 9.633 13.938 -21.312 1 29.27 2 THR B O 1
ATOM 866 N N . MET B 1 3 ? 10.672 15.305 -20.141 1 30.81 3 MET B N 1
ATOM 867 C CA . MET B 1 3 ? 10.445 14.508 -18.938 1 30.81 3 MET B CA 1
ATOM 868 C C . MET B 1 3 ? 8.961 14.375 -18.656 1 30.81 3 MET B C 1
ATOM 870 O O . MET B 1 3 ? 8.219 15.359 -18.703 1 30.81 3 MET B O 1
ATOM 874 N N . ASN B 1 4 ? 8.242 13.539 -19.156 1 38.19 4 ASN B N 1
ATOM 875 C CA . ASN B 1 4 ? 6.836 13.297 -18.859 1 38.19 4 ASN B CA 1
ATOM 876 C C . ASN B 1 4 ? 6.504 13.672 -17.422 1 38.19 4 ASN B C 1
ATOM 878 O O . ASN B 1 4 ? 6.852 12.953 -16.484 1 38.19 4 ASN B O 1
ATOM 882 N N . GLN B 1 5 ? 6.809 14.891 -17.094 1 37.34 5 GLN B N 1
ATOM 883 C CA . GLN B 1 5 ? 6.648 15.523 -15.797 1 37.34 5 GLN B CA 1
ATOM 884 C C . GLN B 1 5 ? 5.258 15.258 -15.219 1 37.34 5 GLN B C 1
ATOM 886 O O . GLN B 1 5 ? 4.27 15.836 -15.672 1 37.34 5 GLN B O 1
ATOM 891 N N . PHE B 1 6 ? 4.758 14.016 -15.305 1 44.53 6 PHE B N 1
ATOM 892 C CA . PHE B 1 6 ? 3.488 13.867 -14.609 1 44.53 6 PHE B CA 1
ATOM 893 C C . PHE B 1 6 ? 3.414 14.805 -13.406 1 44.53 6 PHE B C 1
ATOM 895 O O . PHE B 1 6 ? 4.273 14.758 -12.523 1 44.53 6 PHE B O 1
ATOM 902 N N . LYS B 1 7 ? 3 15.992 -13.672 1 45.97 7 LYS B N 1
ATOM 903 C CA . LYS B 1 7 ? 2.729 16.969 -12.617 1 45.97 7 LYS B CA 1
ATOM 904 C C . LYS B 1 7 ? 2.01 16.312 -11.438 1 45.97 7 LYS B C 1
ATOM 906 O O . LYS B 1 7 ? 0.892 15.82 -11.586 1 45.97 7 LYS B O 1
ATOM 911 N N . VAL B 1 8 ? 2.621 15.586 -10.672 1 51.66 8 VAL B N 1
ATOM 912 C CA . VAL B 1 8 ? 1.932 15.102 -9.477 1 51.66 8 VAL B CA 1
ATOM 913 C C . VAL B 1 8 ? 1.217 16.266 -8.789 1 51.66 8 VAL B C 1
ATOM 915 O O . VAL B 1 8 ? 1.854 17.234 -8.367 1 51.66 8 VAL B O 1
ATOM 918 N N . THR B 1 9 ? 0.102 16.547 -9.289 1 58.91 9 THR B N 1
ATOM 919 C CA . THR B 1 9 ? -0.748 17.469 -8.547 1 58.91 9 THR B CA 1
ATOM 920 C C . THR B 1 9 ? -0.76 17.109 -7.062 1 58.91 9 THR B C 1
ATOM 922 O O . THR B 1 9 ? -0.446 15.977 -6.688 1 58.91 9 THR B O 1
ATOM 925 N N . ASP B 1 10 ? -0.816 18.125 -6.227 1 65.69 10 ASP B N 1
ATOM 926 C CA . ASP B 1 10 ? -0.8 18 -4.773 1 65.69 10 ASP B CA 1
ATOM 927 C C . ASP B 1 10 ? -1.991 17.188 -4.273 1 65.69 10 ASP B C 1
ATOM 929 O O . ASP B 1 10 ? -2.109 16.922 -3.076 1 65.69 10 ASP B O 1
ATOM 933 N N . LYS B 1 11 ? -2.85 16.859 -5.312 1 78.75 11 LYS B N 1
ATOM 934 C CA . LYS B 1 11 ? -4.031 16.109 -4.906 1 78.75 11 LYS B CA 1
ATOM 935 C C . LYS B 1 11 ? -4.277 14.93 -5.844 1 78.75 11 LYS B C 1
ATOM 937 O O . LYS B 1 11 ? -4.164 15.062 -7.062 1 78.75 11 LYS B O 1
ATOM 942 N N . LEU B 1 12 ? -4.469 13.82 -5.238 1 86.5 12 LEU B N 1
ATOM 943 C CA . LEU B 1 12 ? -4.992 12.695 -6.008 1 86.5 12 LEU B CA 1
ATOM 944 C C . LEU B 1 12 ? -6.496 12.828 -6.207 1 86.5 12 LEU B C 1
ATOM 946 O O . LEU B 1 12 ? -7.219 13.211 -5.285 1 86.5 12 LEU B O 1
ATOM 950 N N . GLU B 1 13 ? -6.941 12.766 -7.34 1 83 13 GLU B N 1
ATOM 951 C CA . GLU B 1 13 ? -8.367 12.992 -7.539 1 83 13 GLU B CA 1
ATOM 952 C C . GLU B 1 13 ? -8.992 11.883 -8.383 1 83 13 GLU B C 1
ATOM 954 O O . GLU B 1 13 ? -8.297 11.195 -9.125 1 83 13 GLU B O 1
ATOM 959 N N . GLY B 1 14 ? -10.352 11.727 -7.992 1 87.12 14 GLY B N 1
ATOM 960 C CA . GLY B 1 14 ? -11.195 10.914 -8.852 1 87.12 14 GLY B CA 1
ATOM 961 C C . GLY B 1 14 ? -10.805 9.445 -8.852 1 87.12 14 GLY B C 1
ATOM 962 O O . GLY B 1 14 ? -10.672 8.836 -7.793 1 87.12 14 GLY B O 1
ATOM 963 N N . GLN B 1 15 ? -10.773 8.898 -9.977 1 90.5 15 GLN B N 1
ATOM 964 C CA . GLN B 1 15 ? -10.562 7.473 -10.195 1 90.5 15 GLN B CA 1
ATOM 965 C C . GLN B 1 15 ? -9.164 7.051 -9.75 1 90.5 15 GLN B C 1
ATOM 967 O O . GLN B 1 15 ? -8.977 5.941 -9.25 1 90.5 15 GLN B O 1
ATOM 972 N N . LEU B 1 16 ? -8.258 7.957 -9.891 1 93.44 16 LEU B N 1
ATOM 973 C CA . LEU B 1 16 ? -6.883 7.629 -9.516 1 93.44 16 LEU B CA 1
ATOM 974 C C . LEU B 1 16 ? -6.766 7.402 -8.016 1 93.44 16 LEU B C 1
ATOM 976 O O . LEU B 1 16 ? -6.121 6.449 -7.574 1 93.44 16 LEU B O 1
ATOM 980 N N . LEU B 1 17 ? -7.383 8.289 -7.262 1 94.06 17 LEU B N 1
ATOM 981 C CA . LEU B 1 17 ? -7.387 8.117 -5.812 1 94.06 17 LEU B CA 1
ATOM 982 C C . LEU B 1 17 ? -8.039 6.797 -5.426 1 94.06 17 LEU B C 1
ATOM 984 O O . LEU B 1 17 ? -7.531 6.078 -4.562 1 94.06 17 LEU B O 1
ATOM 988 N N . GLU B 1 18 ? -9.078 6.477 -6.055 1 94.5 18 GLU B N 1
ATOM 989 C CA . GLU B 1 18 ? -9.789 5.234 -5.781 1 94.5 18 GLU B CA 1
ATOM 990 C C . GLU B 1 18 ? -8.922 4.02 -6.117 1 94.5 18 GLU B C 1
ATOM 992 O O . GLU B 1 18 ? -8.859 3.064 -5.336 1 94.5 18 GLU B O 1
ATOM 997 N N . ASP B 1 19 ? -8.297 4.09 -7.219 1 94.5 19 ASP B N 1
ATOM 998 C CA . ASP B 1 19 ? -7.438 2.986 -7.648 1 94.5 19 ASP B CA 1
ATOM 999 C C . ASP B 1 19 ? -6.285 2.771 -6.664 1 94.5 19 ASP B C 1
ATOM 1001 O O . ASP B 1 19 ? -5.992 1.636 -6.285 1 94.5 19 ASP B O 1
ATOM 1005 N N . VAL B 1 20 ? -5.707 3.869 -6.281 1 96.31 20 VAL B N 1
ATOM 1006 C CA . VAL B 1 20 ? -4.574 3.811 -5.363 1 96.31 20 VAL B CA 1
ATOM 1007 C C . VAL B 1 20 ? -5.027 3.256 -4.016 1 96.31 20 VAL B C 1
ATOM 1009 O O . VAL B 1 20 ? -4.387 2.365 -3.455 1 96.31 20 VAL B O 1
ATOM 1012 N N . ALA B 1 21 ? -6.129 3.73 -3.541 1 95.88 21 ALA B N 1
ATOM 1013 C CA . ALA B 1 21 ? -6.656 3.244 -2.268 1 95.88 21 ALA B CA 1
ATOM 1014 C C . ALA B 1 21 ? -7.023 1.766 -2.357 1 95.88 21 ALA B C 1
ATOM 1016 O O . ALA B 1 21 ? -6.766 0.999 -1.426 1 95.88 21 ALA B O 1
ATOM 1017 N N . HIS B 1 22 ? -7.59 1.374 -3.438 1 95.25 22 HIS B N 1
ATOM 1018 C CA . HIS B 1 22 ? -7.953 -0.025 -3.645 1 95.25 22 HIS B CA 1
ATOM 1019 C C . HIS B 1 22 ? -6.711 -0.912 -3.695 1 95.25 22 HIS B C 1
ATOM 1021 O O . HIS B 1 22 ? -6.73 -2.039 -3.197 1 95.25 22 HIS B O 1
ATOM 1027 N N . PHE B 1 23 ? -5.723 -0.388 -4.312 1 97 23 PHE B N 1
ATOM 1028 C CA . PHE B 1 23 ? -4.441 -1.084 -4.355 1 97 23 PHE B CA 1
ATOM 1029 C C . PHE B 1 23 ? -3.938 -1.377 -2.947 1 97 23 PHE B C 1
ATOM 1031 O O . PHE B 1 23 ? -3.596 -2.518 -2.631 1 97 23 PHE B O 1
ATOM 1038 N N . PHE B 1 24 ? -3.93 -0.361 -2.143 1 97.94 24 PHE B N 1
ATOM 1039 C CA . PHE B 1 24 ? -3.436 -0.513 -0.78 1 97.94 24 PHE B CA 1
ATOM 1040 C C . PHE B 1 24 ? -4.34 -1.44 0.023 1 97.94 24 PHE B C 1
ATOM 1042 O O . PHE B 1 24 ? -3.855 -2.283 0.781 1 97.94 24 PHE B O 1
ATOM 1049 N N . LYS B 1 25 ? -5.586 -1.274 -0.133 1 96.69 25 LYS B N 1
ATOM 1050 C CA . LYS B 1 25 ? -6.543 -2.123 0.567 1 96.69 25 LYS B CA 1
ATOM 1051 C C . LYS B 1 25 ? -6.316 -3.596 0.24 1 96.69 25 LYS B C 1
ATOM 1053 O O . LYS B 1 25 ? -6.367 -4.449 1.128 1 96.69 25 LYS B O 1
ATOM 1058 N N . ALA B 1 26 ? -6.055 -3.854 -0.917 1 96.38 26 ALA B N 1
ATOM 1059 C CA . ALA B 1 26 ? -5.852 -5.23 -1.366 1 96.38 26 ALA B CA 1
ATOM 1060 C C . ALA B 1 26 ? -4.645 -5.855 -0.68 1 96.38 26 ALA B C 1
ATOM 1062 O O . ALA B 1 26 ? -4.656 -7.047 -0.354 1 96.38 26 ALA B O 1
ATOM 1063 N N . LEU B 1 27 ? -3.666 -5.051 -0.421 1 97.06 27 LEU B N 1
ATOM 1064 C CA . LEU B 1 27 ? -2.412 -5.59 0.098 1 97.06 27 LEU B CA 1
ATOM 1065 C C . LEU B 1 27 ? -2.365 -5.488 1.618 1 97.06 27 LEU B C 1
ATOM 1067 O O . LEU B 1 27 ? -1.403 -5.938 2.246 1 97.06 27 LEU B O 1
ATOM 1071 N N . GLY B 1 28 ? -3.428 -4.93 2.143 1 97.12 28 GLY B N 1
ATOM 1072 C CA . GLY B 1 28 ? -3.568 -4.965 3.59 1 97.12 28 GLY B CA 1
ATOM 1073 C C . GLY B 1 28 ? -3.836 -6.359 4.129 1 97.12 28 GLY B C 1
ATOM 1074 O O . GLY B 1 28 ? -3.811 -6.574 5.34 1 97.12 28 GLY B O 1
ATOM 1075 N N . ASN B 1 29 ? -4.031 -7.266 3.295 1 95.38 29 ASN B N 1
ATOM 1076 C CA . ASN B 1 29 ? -4.219 -8.672 3.621 1 95.38 29 ASN B CA 1
ATOM 1077 C C . ASN B 1 29 ? -2.895 -9.43 3.631 1 95.38 29 ASN B C 1
ATOM 1079 O O . ASN B 1 29 ? -2.141 -9.391 2.656 1 95.38 29 ASN B O 1
ATOM 1083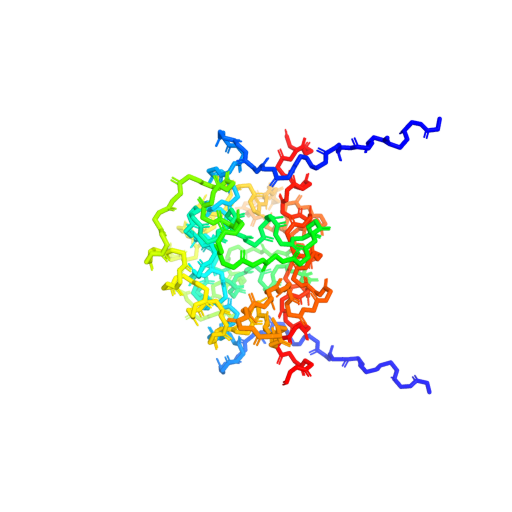 N N . GLU B 1 30 ? -2.684 -10.133 4.707 1 94.56 30 GLU B N 1
ATOM 1084 C CA . GLU B 1 30 ? -1.389 -10.789 4.875 1 94.56 30 GLU B CA 1
ATOM 1085 C C . GLU B 1 30 ? -1.158 -11.844 3.799 1 94.56 30 GLU B C 1
ATOM 1087 O O . GLU B 1 30 ? -0.042 -11.992 3.295 1 94.56 30 GLU B O 1
ATOM 1092 N N . THR B 1 31 ? -2.127 -12.562 3.441 1 93.38 31 THR B N 1
ATOM 1093 C CA . THR B 1 31 ? -2.016 -13.609 2.434 1 93.38 31 THR B CA 1
ATOM 1094 C C . THR B 1 31 ? -1.645 -13.023 1.077 1 93.38 31 THR B C 1
ATOM 1096 O O . THR B 1 31 ? -0.712 -13.492 0.423 1 93.38 31 THR B O 1
ATOM 1099 N N . ARG B 1 32 ? -2.34 -12.023 0.677 1 96.56 32 ARG B N 1
ATOM 1100 C CA . ARG B 1 32 ? -2.059 -11.375 -0.598 1 96.56 32 ARG B CA 1
ATOM 1101 C C . ARG B 1 32 ? -0.658 -10.773 -0.606 1 96.56 32 ARG B C 1
ATOM 1103 O O . ARG B 1 32 ? 0.049 -10.844 -1.614 1 96.56 32 ARG B O 1
ATOM 1110 N N . THR B 1 33 ? -0.284 -10.156 0.513 1 96.75 33 THR B N 1
ATOM 1111 C CA . THR B 1 33 ? 1.055 -9.586 0.626 1 96.75 33 THR B CA 1
ATOM 1112 C C . THR B 1 33 ? 2.117 -10.672 0.487 1 96.75 33 THR B C 1
ATOM 1114 O O . THR B 1 33 ? 3.125 -10.484 -0.195 1 96.75 33 THR B O 1
ATOM 1117 N N . GLN B 1 34 ? 1.875 -11.859 1.023 1 95.12 34 GLN B N 1
ATOM 1118 C CA . GLN B 1 34 ? 2.816 -12.969 0.922 1 95.12 34 GLN B CA 1
ATOM 1119 C C . GLN B 1 34 ? 2.906 -13.484 -0.512 1 95.12 34 GLN B C 1
ATOM 1121 O O . GLN B 1 34 ? 3.988 -13.836 -0.984 1 95.12 34 GLN B O 1
ATOM 1126 N N . ILE B 1 35 ? 1.799 -13.531 -1.108 1 96.19 35 ILE B N 1
ATOM 1127 C CA . ILE B 1 35 ? 1.758 -13.992 -2.49 1 96.19 35 ILE B CA 1
ATOM 1128 C C . ILE B 1 35 ? 2.605 -13.07 -3.367 1 96.19 35 ILE B C 1
ATOM 1130 O O . ILE B 1 35 ? 3.467 -13.539 -4.117 1 96.19 35 ILE B O 1
ATOM 1134 N N . ILE B 1 36 ? 2.447 -11.781 -3.234 1 97.12 36 ILE B N 1
ATOM 1135 C CA . ILE B 1 36 ? 3.139 -10.859 -4.133 1 97.12 36 ILE B CA 1
ATOM 1136 C C . ILE B 1 36 ? 4.617 -10.789 -3.76 1 97.12 36 ILE B C 1
ATOM 1138 O O . ILE B 1 36 ? 5.477 -10.633 -4.629 1 97.12 36 ILE B O 1
ATOM 1142 N N . TRP B 1 37 ? 4.848 -10.961 -2.48 1 96.69 37 TRP B N 1
ATOM 1143 C CA . TRP B 1 37 ? 6.242 -11.031 -2.062 1 96.69 37 TRP B CA 1
ATOM 1144 C C . TRP B 1 37 ? 6.949 -12.219 -2.705 1 96.69 37 TRP B C 1
ATOM 1146 O O . TRP B 1 37 ? 8.086 -12.094 -3.174 1 96.69 37 TRP B O 1
ATOM 1156 N N . SER B 1 38 ? 6.316 -13.344 -2.711 1 95.06 38 SER B N 1
ATOM 1157 C CA . SER B 1 38 ? 6.867 -14.539 -3.334 1 95.06 38 SER B CA 1
ATOM 1158 C C . SER B 1 38 ? 7.098 -14.336 -4.828 1 95.06 38 SER B C 1
ATOM 1160 O O . SER B 1 38 ? 8.109 -14.781 -5.371 1 95.06 38 SER B O 1
ATOM 1162 N N . LEU B 1 39 ? 6.266 -13.625 -5.465 1 97 39 LEU B N 1
ATOM 1163 C CA . LEU B 1 39 ? 6.32 -13.422 -6.91 1 97 39 LEU B CA 1
ATOM 1164 C C . LEU B 1 39 ? 7.406 -12.414 -7.27 1 97 39 LEU B C 1
ATOM 1166 O O . LEU B 1 39 ? 7.812 -12.32 -8.43 1 97 39 LEU B O 1
ATOM 1170 N N . ARG B 1 40 ? 7.781 -11.602 -6.336 1 95.06 40 ARG B N 1
ATOM 1171 C CA . ARG B 1 40 ? 8.875 -10.664 -6.574 1 95.06 40 ARG B CA 1
ATOM 1172 C C . ARG B 1 40 ? 10.156 -11.406 -6.945 1 95.06 40 ARG B C 1
ATOM 1174 O O . ARG B 1 40 ? 10.961 -10.898 -7.73 1 95.06 40 ARG B O 1
ATOM 1181 N N . GLU B 1 41 ? 10.336 -12.523 -6.395 1 92.44 41 GLU B N 1
ATOM 1182 C CA . GLU B 1 41 ? 11.555 -13.312 -6.609 1 92.44 41 GLU B CA 1
ATOM 1183 C C . GLU B 1 41 ? 11.562 -13.945 -7.992 1 92.44 41 GLU B C 1
ATOM 1185 O O . GLU B 1 41 ? 12.594 -13.992 -8.656 1 92.44 41 GLU B O 1
ATOM 1190 N N . SER B 1 42 ? 10.43 -14.5 -8.336 1 95.06 42 SER B N 1
ATOM 1191 C CA . SER B 1 42 ? 10.281 -15.164 -9.633 1 95.06 42 SER B CA 1
ATOM 1192 C C . SER B 1 42 ? 8.812 -15.422 -9.953 1 95.06 42 SER B C 1
ATOM 1194 O O . SER B 1 42 ? 7.965 -15.406 -9.062 1 95.06 42 SER B O 1
ATOM 1196 N N . SER B 1 43 ? 8.562 -15.625 -11.234 1 97.12 43 SER B N 1
ATOM 1197 C CA . SER B 1 43 ? 7.23 -16.078 -11.648 1 97.12 43 SER B CA 1
ATOM 1198 C C . SER B 1 43 ? 6.945 -17.484 -11.141 1 97.12 43 SER B C 1
ATOM 1200 O O . SER B 1 43 ? 7.855 -18.312 -11.039 1 97.12 43 SER B O 1
ATOM 1202 N N . LYS B 1 44 ? 5.645 -17.734 -10.859 1 97.19 44 LYS B N 1
ATOM 1203 C CA . LYS B 1 44 ? 5.305 -19.016 -10.273 1 97.19 44 LYS B CA 1
ATOM 1204 C C . LYS B 1 44 ? 3.914 -19.469 -10.711 1 97.19 44 LYS B C 1
ATOM 1206 O O . LYS B 1 44 ? 3.045 -18.641 -10.984 1 97.19 44 LYS B O 1
ATOM 1211 N N . LYS B 1 45 ? 3.781 -20.797 -10.664 1 96.94 45 LYS B N 1
ATOM 1212 C CA . LYS B 1 45 ? 2.455 -21.391 -10.836 1 96.94 45 LYS B CA 1
ATOM 1213 C C . LYS B 1 45 ? 1.642 -21.297 -9.547 1 96.94 45 LYS B C 1
ATOM 1215 O O . LYS B 1 45 ? 2.207 -21.234 -8.453 1 96.94 45 LYS B O 1
ATOM 1220 N N . SER B 1 46 ? 0.269 -21.266 -9.75 1 96.12 46 SER B N 1
ATOM 1221 C CA . SER B 1 46 ? -0.601 -21.234 -8.578 1 96.12 46 SER B CA 1
ATOM 1222 C C . SER B 1 46 ? -0.303 -22.406 -7.645 1 96.12 46 SER B C 1
ATOM 1224 O O . SER B 1 46 ? -0.362 -22.266 -6.422 1 96.12 46 SER B O 1
ATOM 1226 N N . SER B 1 47 ? 0.058 -23.531 -8.18 1 95.56 47 SER B N 1
ATOM 1227 C CA . SER B 1 47 ? 0.354 -24.719 -7.383 1 95.56 47 SER B CA 1
ATOM 1228 C C . SER B 1 47 ? 1.614 -24.516 -6.547 1 95.56 47 SER B C 1
ATOM 1230 O O . SER B 1 47 ? 1.682 -24.969 -5.402 1 95.56 47 SER B O 1
ATOM 1232 N N . GLU B 1 48 ? 2.621 -23.922 -7.121 1 95.5 48 GLU B N 1
ATOM 1233 C CA . GLU B 1 48 ? 3.854 -23.625 -6.398 1 95.5 48 GLU B CA 1
ATOM 1234 C C . GLU B 1 48 ? 3.594 -22.641 -5.254 1 95.5 48 GLU B C 1
ATOM 1236 O O . GLU B 1 48 ? 4.152 -22.781 -4.168 1 95.5 48 GLU B O 1
ATOM 1241 N N . LEU B 1 49 ? 2.773 -21.672 -5.516 1 95.69 49 LEU B N 1
ATOM 1242 C CA . LEU B 1 49 ? 2.396 -20.719 -4.484 1 95.69 49 LEU B CA 1
ATOM 1243 C C . LEU B 1 49 ? 1.646 -21.406 -3.35 1 95.69 49 LEU B C 1
ATOM 1245 O O . LEU B 1 49 ? 1.927 -21.156 -2.176 1 95.69 49 LEU B O 1
ATOM 1249 N N . SER B 1 50 ? 0.731 -22.281 -3.732 1 96.25 50 SER B N 1
ATOM 1250 C CA . SER B 1 50 ? -0.035 -23.031 -2.74 1 96.25 50 SER B CA 1
ATOM 1251 C C . SER B 1 50 ? 0.88 -23.844 -1.838 1 96.25 50 SER B C 1
ATOM 1253 O O . SER B 1 50 ? 0.736 -23.828 -0.614 1 96.25 50 SER B O 1
ATOM 1255 N N . GLU B 1 51 ? 1.826 -24.484 -2.373 1 94.81 51 GLU B N 1
ATOM 1256 C CA . GLU B 1 51 ? 2.758 -25.344 -1.641 1 94.81 51 GLU B CA 1
ATOM 1257 C C . GLU B 1 51 ? 3.686 -24.516 -0.755 1 94.81 51 GLU B C 1
ATOM 1259 O O . GLU B 1 51 ? 3.838 -24.797 0.434 1 94.81 51 GLU B O 1
ATOM 1264 N N . SER B 1 52 ? 4.223 -23.453 -1.33 1 91.56 52 SER B N 1
ATOM 1265 C CA . SER B 1 52 ? 5.223 -22.672 -0.62 1 91.56 52 SER B CA 1
ATOM 1266 C C . SER B 1 52 ? 4.594 -21.891 0.525 1 91.56 52 SER B C 1
ATOM 1268 O O . SER B 1 52 ? 5.227 -21.672 1.562 1 91.56 52 SER B O 1
ATOM 1270 N N . LEU B 1 53 ? 3.342 -21.453 0.358 1 91.69 53 LEU B N 1
ATOM 1271 C CA . LEU B 1 53 ? 2.68 -20.609 1.354 1 91.69 53 LEU B CA 1
ATOM 1272 C C . LEU B 1 53 ? 1.782 -21.453 2.258 1 91.69 53 LEU B C 1
ATOM 1274 O O . LEU B 1 53 ? 1.176 -20.938 3.195 1 91.69 53 LEU B O 1
ATOM 1278 N N . LYS B 1 54 ? 1.723 -22.734 1.95 1 93.38 54 LYS B N 1
ATOM 1279 C CA . LYS B 1 54 ? 0.922 -23.672 2.727 1 93.38 54 LYS B CA 1
ATOM 1280 C C . LYS B 1 54 ? -0.536 -23.234 2.799 1 93.38 54 LYS B C 1
ATOM 1282 O O . LYS B 1 54 ? -1.123 -23.188 3.881 1 93.38 54 LYS B O 1
ATOM 1287 N N . MET B 1 55 ? -1.04 -22.953 1.675 1 93.5 55 MET B N 1
ATOM 1288 C CA . MET B 1 55 ? -2.438 -22.562 1.513 1 93.5 55 MET B CA 1
ATOM 1289 C C . MET B 1 55 ? -3.146 -23.469 0.511 1 93.5 55 MET B C 1
ATOM 1291 O O . MET B 1 55 ? -2.506 -24.047 -0.366 1 93.5 55 MET B O 1
ATOM 1295 N N . SER B 1 56 ? -4.453 -23.484 0.625 1 96.31 56 SER B N 1
ATOM 1296 C CA . SER B 1 56 ? -5.211 -24.344 -0.285 1 96.31 56 SER B CA 1
ATOM 1297 C C . SER B 1 56 ? -5.18 -23.797 -1.708 1 96.31 56 SER B C 1
ATOM 1299 O O . SER B 1 56 ? -5.113 -22.578 -1.911 1 96.31 56 SER B O 1
ATOM 1301 N N . PRO B 1 57 ? -5.246 -24.688 -2.646 1 95.81 57 PRO B N 1
ATOM 1302 C CA . PRO B 1 57 ? -5.293 -24.25 -4.043 1 95.81 57 PRO B CA 1
ATOM 1303 C C . PRO B 1 57 ? -6.465 -23.312 -4.324 1 95.81 57 PRO B C 1
ATOM 1305 O O . PRO B 1 57 ? -6.324 -22.359 -5.086 1 95.81 57 PRO B O 1
ATOM 1308 N N . SER B 1 58 ? -7.547 -23.625 -3.732 1 96.38 58 SER B N 1
ATOM 1309 C CA . SER B 1 58 ? -8.719 -22.766 -3.932 1 96.38 58 SER B CA 1
ATOM 1310 C C . SER B 1 58 ? -8.469 -21.359 -3.412 1 96.38 58 SER B C 1
ATOM 1312 O O . SER B 1 58 ? -8.828 -20.375 -4.07 1 96.38 58 SER B O 1
ATOM 1314 N N . ALA B 1 59 ? -7.906 -21.219 -2.246 1 95.69 59 ALA B N 1
ATOM 1315 C CA . ALA B 1 59 ? -7.594 -19.922 -1.649 1 95.69 59 ALA B CA 1
ATOM 1316 C C . ALA B 1 59 ? -6.605 -19.141 -2.516 1 95.69 59 ALA B C 1
ATOM 1318 O O . ALA B 1 59 ? -6.801 -17.953 -2.768 1 95.69 59 ALA B O 1
ATOM 1319 N N . ILE B 1 60 ? -5.609 -19.828 -2.947 1 97.06 60 ILE B N 1
ATOM 1320 C CA . ILE B 1 60 ? -4.586 -19.203 -3.781 1 97.06 60 ILE B CA 1
ATOM 1321 C C . ILE B 1 60 ? -5.211 -18.719 -5.094 1 97.06 60 ILE B C 1
ATOM 1323 O O . ILE B 1 60 ? -4.945 -17.609 -5.543 1 97.06 60 ILE B O 1
ATOM 1327 N N . SER B 1 61 ? -5.992 -19.531 -5.684 1 95.88 61 SER B N 1
ATOM 1328 C CA . SER B 1 61 ? -6.641 -19.172 -6.941 1 95.88 61 SER B CA 1
ATOM 1329 C C . SER B 1 61 ? -7.52 -17.938 -6.781 1 95.88 61 SER B C 1
ATOM 1331 O O . SER B 1 61 ? -7.477 -17.031 -7.617 1 95.88 61 SER B O 1
ATOM 1333 N N . HIS B 1 62 ? -8.273 -17.953 -5.777 1 96.94 62 HIS B N 1
ATOM 1334 C CA . HIS B 1 62 ? -9.141 -16.812 -5.496 1 96.94 62 HIS B CA 1
ATOM 1335 C C . HIS B 1 62 ? -8.336 -15.531 -5.336 1 96.94 62 HIS B C 1
ATOM 1337 O O . HIS B 1 62 ? -8.672 -14.508 -5.934 1 96.94 62 HIS B O 1
ATOM 1343 N N . GLN B 1 63 ? -7.328 -15.562 -4.574 1 97.25 63 GLN B N 1
ATOM 1344 C CA . GLN B 1 63 ? -6.496 -14.391 -4.328 1 97.25 63 GLN B CA 1
ATOM 1345 C C . GLN B 1 63 ? -5.809 -13.93 -5.609 1 97.25 63 GLN B C 1
ATOM 1347 O O . GLN B 1 63 ? -5.723 -12.727 -5.871 1 97.25 63 GLN B O 1
ATOM 1352 N N . LEU B 1 64 ? -5.328 -14.867 -6.391 1 97.81 64 LEU B N 1
ATOM 1353 C CA . LEU B 1 64 ? -4.656 -14.531 -7.641 1 97.81 64 LEU B CA 1
ATOM 1354 C C . LEU B 1 64 ? -5.621 -13.875 -8.617 1 97.81 64 LEU B C 1
ATOM 1356 O O . LEU B 1 64 ? -5.246 -12.945 -9.336 1 97.81 64 LEU B O 1
ATOM 1360 N N . THR B 1 65 ? -6.816 -14.359 -8.625 1 97.19 65 THR B N 1
ATOM 1361 C CA . THR B 1 65 ? -7.844 -13.758 -9.469 1 97.19 65 THR B CA 1
ATOM 1362 C C . THR B 1 65 ? -8.109 -12.312 -9.055 1 97.19 65 THR B C 1
ATOM 1364 O O . THR B 1 65 ? -8.164 -11.422 -9.906 1 97.19 65 THR B O 1
ATOM 1367 N N . LEU B 1 66 ? -8.242 -12.062 -7.812 1 96.69 66 LEU B N 1
ATOM 1368 C CA . LEU B 1 66 ? -8.453 -10.719 -7.281 1 96.69 66 LEU B CA 1
ATOM 1369 C C . LEU B 1 66 ? -7.27 -9.82 -7.613 1 96.69 66 LEU B C 1
ATOM 1371 O O . LEU B 1 66 ? -7.453 -8.695 -8.086 1 96.69 66 LEU B O 1
ATOM 1375 N N . LEU B 1 67 ? -6.062 -10.289 -7.367 1 97.75 67 LEU B N 1
ATOM 1376 C CA . LEU B 1 67 ? -4.848 -9.523 -7.602 1 97.75 67 LEU B CA 1
ATOM 1377 C C . LEU B 1 67 ? -4.691 -9.188 -9.078 1 97.75 67 LEU B C 1
ATOM 1379 O O . LEU B 1 67 ? -4.203 -8.109 -9.43 1 97.75 67 LEU B O 1
ATOM 1383 N N . LYS B 1 68 ? -5.102 -10.102 -9.906 1 97.19 68 LYS B N 1
ATOM 1384 C CA . LYS B 1 68 ? -5.062 -9.867 -11.344 1 97.19 68 LYS B CA 1
ATOM 1385 C C . LYS B 1 68 ? -6.051 -8.773 -11.758 1 97.19 68 LYS B C 1
ATOM 1387 O O . LYS B 1 68 ? -5.719 -7.895 -12.555 1 97.19 68 LYS B O 1
ATOM 1392 N N . HIS B 1 69 ? -7.234 -8.82 -11.211 1 95.44 69 HIS B N 1
ATOM 1393 C CA . HIS B 1 69 ? -8.258 -7.82 -11.484 1 95.44 69 HIS B CA 1
ATOM 1394 C C . HIS B 1 69 ? -7.789 -6.422 -11.102 1 95.44 69 HIS B C 1
ATOM 1396 O O . HIS B 1 69 ? -8.117 -5.441 -11.766 1 95.44 69 HIS B O 1
ATOM 1402 N N . LEU B 1 70 ? -7.008 -6.383 -10.086 1 94.75 70 LEU B N 1
ATOM 1403 C CA . LEU B 1 70 ? -6.504 -5.109 -9.578 1 94.75 70 LEU B CA 1
ATOM 1404 C C . LEU B 1 70 ? -5.219 -4.707 -10.297 1 94.75 70 LEU B C 1
ATOM 1406 O O . LEU B 1 70 ? -4.578 -3.721 -9.93 1 94.75 70 LEU B O 1
ATOM 1410 N N . LYS B 1 71 ? -4.789 -5.48 -11.188 1 96.5 71 LYS B N 1
ATOM 1411 C CA . LYS B 1 71 ? -3.617 -5.227 -12.016 1 96.5 71 LYS B CA 1
ATOM 1412 C C . LYS B 1 71 ? -2.336 -5.281 -11.188 1 96.5 71 LYS B C 1
ATOM 1414 O O . LYS B 1 71 ? -1.383 -4.547 -11.461 1 96.5 71 LYS B O 1
ATOM 1419 N N . ILE B 1 72 ? -2.34 -6.059 -10.258 1 97.81 72 ILE B N 1
ATOM 1420 C CA . ILE B 1 72 ? -1.172 -6.211 -9.398 1 97.81 72 ILE B CA 1
ATOM 1421 C C . ILE B 1 72 ? -0.306 -7.363 -9.906 1 97.81 72 ILE B C 1
ATOM 1423 O O . ILE B 1 72 ? 0.924 -7.277 -9.883 1 97.81 72 ILE B O 1
ATOM 1427 N N . VAL B 1 73 ? -0.958 -8.422 -10.359 1 98.31 73 VAL B N 1
ATOM 1428 C CA . VAL B 1 73 ? -0.245 -9.531 -10.977 1 98.31 73 VAL B CA 1
ATOM 1429 C C . VAL B 1 73 ? -0.774 -9.758 -12.391 1 98.31 73 VAL B C 1
ATOM 1431 O O . VAL B 1 73 ? -1.867 -9.305 -12.734 1 98.31 73 VAL B O 1
ATOM 1434 N N . THR B 1 74 ? 0.052 -10.352 -13.164 1 97.94 74 THR B N 1
ATOM 1435 C CA . THR B 1 74 ? -0.327 -10.82 -14.492 1 97.94 74 THR B CA 1
ATOM 1436 C C . THR B 1 74 ? -0.033 -12.305 -14.648 1 97.94 74 THR B C 1
ATOM 1438 O O . THR B 1 74 ? 0.619 -12.914 -13.797 1 97.94 74 THR B O 1
ATOM 1441 N N . SER B 1 75 ? -0.637 -12.867 -15.633 1 97.94 75 SER B N 1
ATOM 1442 C CA . SER B 1 75 ? -0.408 -14.289 -15.844 1 97.94 75 SER B CA 1
ATOM 1443 C C . SER B 1 75 ? -0.247 -14.609 -17.328 1 97.94 75 SER B C 1
ATOM 1445 O O . SER B 1 75 ? -0.73 -13.867 -18.188 1 97.94 75 SER B O 1
ATOM 1447 N N . ARG B 1 76 ? 0.512 -15.594 -17.641 1 96.94 76 ARG B N 1
ATOM 1448 C CA . ARG B 1 76 ? 0.633 -16.156 -18.969 1 96.94 76 ARG B CA 1
ATOM 1449 C C . ARG B 1 76 ? 0.417 -17.672 -18.953 1 96.94 76 ARG B C 1
ATOM 1451 O O . ARG B 1 76 ? 0.678 -18.328 -17.938 1 96.94 76 ARG B O 1
ATOM 1458 N N . ARG B 1 77 ? -0.039 -18.141 -20.078 1 95.81 77 ARG B N 1
ATOM 1459 C CA . ARG B 1 77 ? -0.283 -19.578 -20.188 1 95.81 77 ARG B CA 1
ATOM 1460 C C . ARG B 1 77 ? 0.975 -20.312 -20.625 1 95.81 77 ARG B C 1
ATOM 1462 O O . ARG B 1 77 ? 1.688 -19.859 -21.516 1 95.81 77 ARG B O 1
ATOM 1469 N N . ASP B 1 78 ? 1.22 -21.312 -19.891 1 93.5 78 ASP B N 1
ATOM 1470 C CA . ASP B 1 78 ? 2.27 -22.266 -20.25 1 93.5 78 ASP B CA 1
ATOM 1471 C C . ASP B 1 78 ? 1.745 -23.688 -20.234 1 93.5 78 ASP B C 1
ATOM 1473 O O . ASP B 1 78 ? 1.737 -24.344 -19.203 1 93.5 78 ASP B O 1
ATOM 1477 N N . GLY B 1 79 ? 1.485 -24.219 -21.406 1 94.19 79 GLY B N 1
ATOM 1478 C CA . GLY B 1 79 ? 0.805 -25.516 -21.453 1 94.19 79 GLY B CA 1
ATOM 1479 C C . GLY B 1 79 ? -0.52 -25.516 -20.719 1 94.19 79 GLY B C 1
ATOM 1480 O O . GLY B 1 79 ? -1.403 -24.703 -21.016 1 94.19 79 GLY B O 1
ATOM 1481 N N . LYS B 1 80 ? -0.667 -26.391 -19.766 1 92.06 80 LYS B N 1
ATOM 1482 C CA . LYS B 1 80 ? -1.903 -26.484 -19 1 92.06 80 LYS B CA 1
ATOM 1483 C C . LYS B 1 80 ? -1.845 -25.609 -17.75 1 92.06 80 LYS B C 1
ATOM 1485 O O . LYS B 1 80 ? -2.795 -25.578 -16.969 1 92.06 80 LYS B O 1
ATOM 1490 N N . ASN B 1 81 ? -0.767 -24.875 -17.578 1 94.19 81 ASN B N 1
ATOM 1491 C CA . ASN B 1 81 ? -0.572 -24.109 -16.359 1 94.19 81 ASN B CA 1
ATOM 1492 C C . ASN B 1 81 ? -0.627 -22.609 -16.609 1 94.19 81 ASN B C 1
ATOM 1494 O O . ASN B 1 81 ? -0.344 -22.156 -17.719 1 94.19 81 ASN B O 1
ATOM 1498 N N . GLN B 1 82 ? -1.101 -21.922 -15.531 1 96 82 GLN B N 1
ATOM 1499 C CA . GLN B 1 82 ? -0.951 -20.469 -15.508 1 96 82 GLN B CA 1
ATOM 1500 C C . GLN B 1 82 ? 0.278 -20.062 -14.703 1 96 82 GLN B C 1
ATOM 1502 O O . GLN B 1 82 ? 0.474 -20.516 -13.578 1 96 82 GLN B O 1
ATOM 1507 N N . ILE B 1 83 ? 1.124 -19.172 -15.344 1 98 83 ILE B N 1
ATOM 1508 C CA . ILE B 1 83 ? 2.312 -18.656 -14.672 1 98 83 ILE B CA 1
ATOM 1509 C C . ILE B 1 83 ? 2.088 -17.188 -14.273 1 98 83 ILE B C 1
ATOM 1511 O O . ILE B 1 83 ? 1.832 -16.344 -15.133 1 98 83 ILE B O 1
ATOM 1515 N N . TYR B 1 84 ? 2.264 -16.922 -13 1 98.31 84 TYR B N 1
ATOM 1516 C CA . TYR B 1 84 ? 1.956 -15.602 -12.477 1 98.31 84 TYR B CA 1
ATOM 1517 C C . TYR B 1 84 ? 3.23 -14.812 -12.203 1 98.31 84 TYR B C 1
ATOM 1519 O O . TYR B 1 84 ? 4.25 -15.383 -11.812 1 98.31 84 TYR B O 1
ATOM 1527 N N . SER B 1 85 ? 3.154 -13.523 -12.375 1 98.38 85 SER B N 1
ATOM 1528 C CA . SER B 1 85 ? 4.23 -12.586 -12.078 1 98.38 85 SER B CA 1
ATOM 1529 C C . SER B 1 85 ? 3.682 -11.227 -11.656 1 98.38 85 SER B C 1
ATOM 1531 O O . SER B 1 85 ? 2.488 -10.961 -11.82 1 98.38 85 SER B O 1
ATOM 1533 N N . LEU B 1 86 ? 4.527 -10.438 -11.039 1 98.12 86 LEU B N 1
ATOM 1534 C CA . LEU B 1 86 ? 4.117 -9.062 -10.789 1 98.12 86 LEU B CA 1
ATOM 1535 C C . LEU B 1 86 ? 3.816 -8.328 -12.094 1 98.12 86 LEU B C 1
ATOM 1537 O O . LEU B 1 86 ? 4.441 -8.609 -13.117 1 98.12 86 LEU B O 1
ATOM 1541 N N . SER B 1 87 ? 2.887 -7.426 -12.031 1 97.75 87 SER B N 1
ATOM 1542 C CA . SER B 1 87 ? 2.41 -6.781 -13.25 1 97.75 87 SER B CA 1
ATOM 1543 C C . SER B 1 87 ? 3.494 -5.906 -13.867 1 97.75 87 SER B C 1
ATOM 1545 O O . SER B 1 87 ? 3.562 -5.77 -15.094 1 97.75 87 SER B O 1
ATOM 1547 N N . ASP B 1 88 ? 4.27 -5.242 -13.062 1 96.69 88 ASP B N 1
ATOM 1548 C CA . ASP B 1 88 ? 5.336 -4.398 -13.578 1 96.69 88 ASP B CA 1
ATOM 1549 C C . ASP B 1 88 ? 6.355 -4.07 -12.492 1 96.69 88 ASP B C 1
ATOM 1551 O O . ASP B 1 88 ? 6.266 -4.582 -11.375 1 96.69 88 ASP B O 1
ATOM 1555 N N . GLU B 1 89 ? 7.309 -3.301 -12.82 1 97 89 GLU B N 1
ATOM 1556 C CA . GLU B 1 89 ? 8.422 -3.01 -11.93 1 97 89 GLU B CA 1
ATOM 1557 C C . GLU B 1 89 ? 7.996 -2.088 -10.789 1 97 89 GLU B C 1
ATOM 1559 O O . GLU B 1 89 ? 8.672 -2.004 -9.758 1 97 89 GLU B O 1
ATOM 1564 N N . HIS B 1 90 ? 6.922 -1.316 -10.969 1 97.81 90 HIS B N 1
ATOM 1565 C CA . HIS B 1 90 ? 6.445 -0.42 -9.922 1 97.81 90 HIS B CA 1
ATOM 1566 C C . HIS B 1 90 ? 6.016 -1.198 -8.688 1 97.81 90 HIS B C 1
ATOM 1568 O O . HIS B 1 90 ? 6.32 -0.799 -7.559 1 97.81 90 HIS B O 1
ATOM 1574 N N . ILE B 1 91 ? 5.398 -2.342 -8.922 1 97.75 91 ILE B N 1
ATOM 1575 C CA . ILE B 1 91 ? 4.93 -3.158 -7.812 1 97.75 91 I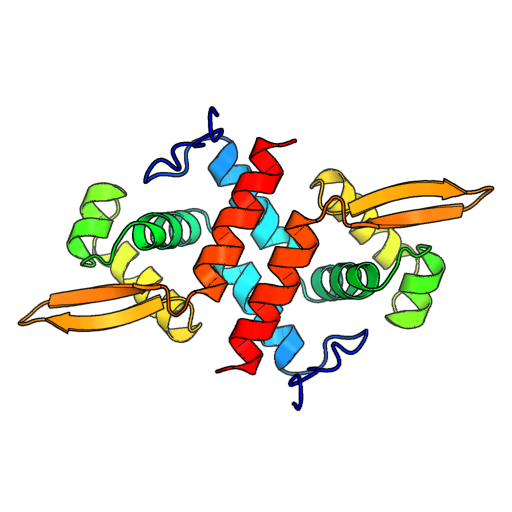LE B CA 1
ATOM 1576 C C . ILE B 1 91 ? 6.125 -3.689 -7.02 1 97.75 91 ILE B C 1
ATOM 1578 O O . ILE B 1 91 ? 6.105 -3.701 -5.789 1 97.75 91 ILE B O 1
ATOM 1582 N N . ASP B 1 92 ? 7.121 -4.109 -7.727 1 96.94 92 ASP B N 1
ATOM 1583 C CA . ASP B 1 92 ? 8.344 -4.562 -7.062 1 96.94 92 ASP B CA 1
ATOM 1584 C C . ASP B 1 92 ? 8.953 -3.451 -6.211 1 96.94 92 ASP B C 1
ATOM 1586 O O . ASP B 1 92 ? 9.359 -3.688 -5.074 1 96.94 92 ASP B O 1
ATOM 1590 N N . ARG B 1 93 ? 9.008 -2.299 -6.75 1 97.69 93 ARG B N 1
ATOM 1591 C CA . ARG B 1 93 ? 9.562 -1.146 -6.047 1 97.69 93 ARG B CA 1
ATOM 1592 C C . ARG B 1 93 ? 8.75 -0.83 -4.793 1 97.69 93 ARG B C 1
ATOM 1594 O O . ARG B 1 93 ? 9.32 -0.494 -3.75 1 97.69 93 ARG B O 1
ATOM 1601 N N . ILE B 1 94 ? 7.473 -0.928 -4.898 1 98.12 94 ILE B N 1
ATOM 1602 C CA . ILE B 1 94 ? 6.586 -0.658 -3.771 1 98.12 94 ILE B CA 1
ATOM 1603 C C . ILE B 1 94 ? 6.891 -1.629 -2.633 1 98.12 94 ILE B C 1
ATOM 1605 O O . ILE B 1 94 ? 7.109 -1.21 -1.494 1 98.12 94 ILE B O 1
ATOM 1609 N N . LEU B 1 95 ? 7.02 -2.879 -2.902 1 97.19 95 LEU B N 1
ATOM 1610 C CA . LEU B 1 95 ? 7.223 -3.916 -1.899 1 97.19 95 LEU B CA 1
ATOM 1611 C C . LEU B 1 95 ? 8.594 -3.775 -1.242 1 97.19 95 LEU B C 1
ATOM 1613 O O . LEU B 1 95 ? 8.711 -3.879 -0.02 1 97.19 95 LEU B O 1
ATOM 1617 N N . THR B 1 96 ? 9.555 -3.516 -2.059 1 96.5 96 THR B N 1
ATOM 1618 C CA . THR B 1 96 ? 10.906 -3.396 -1.512 1 96.5 96 THR B CA 1
ATOM 1619 C C . THR B 1 96 ? 11.023 -2.154 -0.633 1 96.5 96 THR B C 1
ATOM 1621 O O . THR B 1 96 ? 11.672 -2.188 0.413 1 96.5 96 THR B O 1
ATOM 1624 N N . SER B 1 97 ? 10.391 -1.099 -1.019 1 97.38 97 SER B N 1
ATOM 1625 C CA . SER B 1 97 ? 10.461 0.145 -0.259 1 97.38 97 SER B CA 1
ATOM 1626 C C . SER B 1 97 ? 9.781 0.003 1.098 1 97.38 97 SER B C 1
ATOM 1628 O O . SER B 1 97 ? 10.281 0.509 2.105 1 97.38 97 SER B O 1
ATOM 1630 N N . VAL B 1 98 ? 8.648 -0.678 1.129 1 97.44 98 VAL B N 1
ATOM 1631 C CA . VAL B 1 98 ? 7.938 -0.798 2.396 1 97.44 98 VAL B CA 1
ATOM 1632 C C . VAL B 1 98 ? 8.711 -1.712 3.342 1 97.44 98 VAL B C 1
ATOM 1634 O O . VAL B 1 98 ? 8.789 -1.45 4.543 1 97.44 98 VAL B O 1
ATOM 1637 N N . VAL B 1 99 ? 9.289 -2.715 2.834 1 95.81 99 VA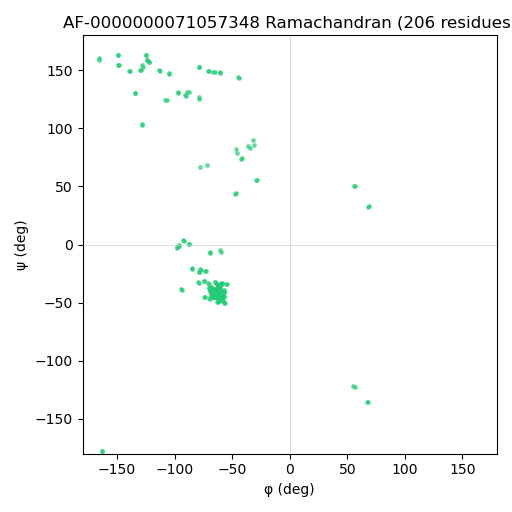L B N 1
ATOM 1638 C CA . VAL B 1 99 ? 10.078 -3.633 3.65 1 95.81 99 VAL B CA 1
ATOM 1639 C C . VAL B 1 99 ? 11.305 -2.912 4.195 1 95.81 99 VAL B C 1
ATOM 1641 O O . VAL B 1 99 ? 11.633 -3.033 5.379 1 95.81 99 VAL B O 1
ATOM 1644 N N . GLU B 1 100 ? 11.938 -2.18 3.309 1 95.94 100 GLU B N 1
ATOM 1645 C CA . GLU B 1 100 ? 13.109 -1.411 3.725 1 95.94 100 GLU B CA 1
ATOM 1646 C C . GLU B 1 100 ? 12.75 -0.406 4.816 1 95.94 100 GLU B C 1
ATOM 1648 O O . GLU B 1 100 ? 13.523 -0.188 5.746 1 95.94 100 GLU B O 1
ATOM 1653 N N . HIS B 1 101 ? 11.633 0.19 4.703 1 96.5 101 HIS B N 1
ATOM 1654 C CA . HIS B 1 101 ? 11.164 1.154 5.691 1 96.5 101 HIS B CA 1
ATOM 1655 C C . HIS B 1 101 ? 11.109 0.533 7.086 1 96.5 101 HIS B C 1
ATOM 1657 O O . HIS B 1 101 ? 11.594 1.121 8.055 1 96.5 101 HIS B O 1
ATOM 1663 N N . TYR B 1 102 ? 10.586 -0.659 7.172 1 94.12 102 TYR B N 1
ATOM 1664 C CA . TYR B 1 102 ? 10.391 -1.274 8.477 1 94.12 102 TYR B CA 1
ATOM 1665 C C . TYR B 1 102 ? 11.664 -1.971 8.945 1 94.12 102 TYR B C 1
ATOM 1667 O O . TYR B 1 102 ? 11.836 -2.238 10.141 1 94.12 102 TYR B O 1
ATOM 1675 N N . GLN B 1 103 ? 12.516 -2.283 8 1 90.75 103 GLN B N 1
ATOM 1676 C CA . GLN B 1 103 ? 13.781 -2.896 8.398 1 90.75 103 GLN B CA 1
ATOM 1677 C C . GLN B 1 103 ? 14.758 -1.848 8.922 1 90.75 103 GLN B C 1
ATOM 1679 O O . GLN B 1 103 ? 15.648 -2.162 9.711 1 90.75 103 GLN B O 1
ATOM 1684 N N . GLU B 1 104 ? 14.695 -0.63 8.375 1 86.12 104 GLU B N 1
ATOM 1685 C CA . GLU B 1 104 ? 15.562 0.458 8.812 1 86.12 104 GLU B CA 1
ATOM 1686 C C . GLU B 1 104 ? 15.062 1.08 10.109 1 86.12 104 GLU B C 1
ATOM 1688 O O . GLU B 1 104 ? 15.828 1.745 10.82 1 86.12 104 GLU B O 1
ATOM 1693 N N . ASP B 1 105 ? 13.836 0.979 10.438 1 69.25 105 ASP B N 1
ATOM 1694 C CA . ASP B 1 105 ? 13.312 1.551 11.672 1 69.25 105 ASP B CA 1
ATOM 1695 C C . ASP B 1 105 ? 13.641 0.667 12.875 1 69.25 105 ASP B C 1
ATOM 1697 O O . ASP B 1 105 ? 13.508 -0.557 12.805 1 69.25 105 ASP B O 1
#

InterPro domains:
  IPR001845 HTH ArsR-type DNA-binding domain [PF01022] (29-74)
  IPR001845 HTH ArsR-type DNA-binding domain [PR00778] (24-39)
  IPR001845 HTH ArsR-type DNA-binding domain [PR00778] (56-71)
  IPR001845 HTH ArsR-type DNA-binding domain [PR00778] (71-86)
  IPR001845 HTH ArsR-type DNA-binding domain [PS50987] (12-105)
  IPR001845 HTH ArsR-type DNA-binding domain [SM00418] (22-100)
  IPR011991 ArsR-like helix-turn-helix domain [cd00090] (24-100)
  IPR036388 Winged helix-like DNA-binding domain superfamily [G3DSA:1.10.10.10] (2-105)
  IPR036390 Winged helix DNA-binding domain superfamily [SSF46785] (11-103)
  IPR051011 Metal-responsive transcriptional regulator [PTHR43132] (12-104)

Foldseek 3Di:
DCPVPPVPDPDDDDPRVVLVVVVVVLCVDPLLVVLQVVQLVHKDWLVVSCVVVVHDSVVSVVSQVVCVVSQQKDWDDDPVTIIIHGNDVVSSVVSVVVVVVVVVD/DPPVPPVPDPDDDDPRVVLVVVVVVLCVDPLLVVLQVVQLVHKDWLVVSCVVVVHDSVVSVVSQVVCVVSQQKDWDDDPVTIIIHGNDVVSSVVSVVVVVVVVVD

pLDDT: mean 90.06, std 16.36, range [25.41, 98.38]

Sequence (210 aa):
MTMNQFKVTDKLEGQLLEDVAHFFKALGNETRTQIIWSLRESSKKSSELSESLKMSPSAISHQLTLLKHLKIVTSRRDGKNQIYSLSDEHIDRILTSVVEHYQEDMTMNQFKVTDKLEGQLLEDVAHFFKALGNETRTQIIWSLRESSKKSSELSESLKMSPSAISHQLTLLKHLKIVTSRRDGKNQIYSLSDEHIDRILTSVVEHYQED